Protein AF-A0A926WEM5-F1 (afdb_monomer_lite)

Foldseek 3Di:
DDQDDFQEWDWDDDQPDTFTKTFHACQPVHHNDTWIWGFLVRLCVQQVCHSCNQVVQWDDDPPWIWRAAPVRDTFTWDFTQHPVRDTTTTTTPVVLVVRLVRCVVVVPPPDPSNSVSSVSRVVRVVQVVVVQVVCCVVVVGDDPVNSVVSSLQVNLVVLLVVLVVLLLVLCVVQPPVSPPQVLQQLLCCLQAVGGPVVVVVCQVCVPPDDPVSVLADQHPSNVSNLSSQLSNQLSVDPDRNVVSNNVSSVVSCVVCVVNHPDDD

Structure (mmCIF, N/CA/C/O backbone):
data_AF-A0A926WEM5-F1
#
_entry.id   AF-A0A926WEM5-F1
#
loop_
_atom_site.group_PDB
_atom_site.id
_atom_site.type_symbol
_atom_site.label_atom_id
_atom_site.label_alt_id
_atom_site.label_comp_id
_atom_site.label_asym_id
_atom_site.label_entity_id
_atom_site.label_seq_id
_atom_site.pdbx_PDB_ins_code
_atom_site.Cartn_x
_atom_site.Cartn_y
_atom_site.Cartn_z
_atom_site.occupancy
_atom_site.B_iso_or_equiv
_atom_site.auth_seq_id
_atom_site.auth_comp_id
_atom_site.auth_asym_id
_atom_site.auth_atom_id
_atom_site.pdbx_PDB_model_num
ATOM 1 N N . MET A 1 1 ? -22.024 -21.249 6.433 1.00 53.78 1 MET A N 1
ATOM 2 C CA . MET A 1 1 ? -21.698 -19.806 6.421 1.00 53.78 1 MET A CA 1
ATOM 3 C C . MET A 1 1 ? -20.431 -19.615 7.236 1.00 53.78 1 MET A C 1
ATOM 5 O O . MET A 1 1 ? -20.269 -20.339 8.210 1.00 53.78 1 MET A O 1
ATOM 9 N N . ALA A 1 2 ? -19.507 -18.751 6.808 1.00 63.78 2 ALA A N 1
ATOM 10 C CA . ALA A 1 2 ? -18.299 -18.481 7.588 1.00 63.78 2 ALA A CA 1
ATOM 11 C C . ALA A 1 2 ? -18.698 -17.750 8.877 1.00 63.78 2 ALA A C 1
ATOM 13 O O . ALA A 1 2 ? -19.383 -16.736 8.807 1.00 63.78 2 ALA A O 1
ATOM 14 N N . GLN A 1 3 ? -18.324 -18.291 10.035 1.00 83.62 3 GLN A N 1
ATOM 15 C CA . GLN A 1 3 ? -18.621 -17.683 11.328 1.00 83.62 3 GLN A CA 1
ATOM 16 C C . GLN A 1 3 ? -17.444 -16.790 11.727 1.00 83.62 3 GLN A C 1
ATOM 18 O O . GLN A 1 3 ? -16.330 -17.285 11.891 1.00 83.62 3 GLN A O 1
ATOM 23 N N . PHE A 1 4 ? -17.685 -15.485 11.854 1.00 91.44 4 PHE A N 1
ATOM 24 C CA . PHE A 1 4 ? -16.677 -14.528 12.309 1.00 91.44 4 PHE A CA 1
ATOM 25 C C . PHE A 1 4 ? -16.631 -14.488 13.837 1.00 91.44 4 PHE A C 1
ATOM 27 O O . PHE A 1 4 ? -17.669 -14.577 14.495 1.00 91.44 4 PHE A O 1
ATOM 34 N N . ARG A 1 5 ? -15.433 -14.347 14.410 1.00 93.50 5 ARG A N 1
ATOM 35 C CA . ARG A 1 5 ? -15.233 -14.281 15.867 1.00 93.50 5 ARG A CA 1
ATOM 36 C C . ARG A 1 5 ? -14.416 -13.057 16.241 1.00 93.50 5 ARG A C 1
ATOM 38 O O . ARG A 1 5 ? -13.475 -12.716 15.532 1.00 93.50 5 ARG A O 1
ATOM 45 N N . VAL A 1 6 ? -14.748 -12.424 17.366 1.00 95.56 6 VAL A N 1
ATOM 46 C CA . VAL A 1 6 ? -13.889 -11.394 17.973 1.00 95.56 6 VAL A CA 1
ATOM 47 C C . VAL A 1 6 ? -12.491 -11.983 18.168 1.00 95.56 6 VAL A C 1
ATOM 49 O O . VAL A 1 6 ? -12.364 -13.127 18.601 1.00 95.56 6 VAL A O 1
ATOM 52 N N . GLY A 1 7 ? -11.451 -11.230 17.814 1.00 95.06 7 GLY A N 1
ATOM 53 C CA . GLY A 1 7 ? -10.066 -11.693 17.937 1.00 95.06 7 GLY A CA 1
ATOM 54 C C . GLY A 1 7 ? -9.554 -12.537 16.767 1.00 95.06 7 GLY A C 1
ATOM 55 O O . GLY A 1 7 ? -8.356 -12.825 16.698 1.00 95.06 7 GLY A O 1
ATOM 56 N N . GLN A 1 8 ? -10.418 -12.889 15.809 1.00 96.31 8 GLN A N 1
ATOM 57 C CA . GLN A 1 8 ? -10.003 -13.568 14.586 1.00 96.31 8 GLN A CA 1
ATOM 58 C C . GLN A 1 8 ? -9.045 -12.686 13.782 1.00 96.31 8 GLN A C 1
ATOM 60 O O . GLN A 1 8 ? -9.337 -11.520 13.502 1.00 96.31 8 GLN A O 1
ATOM 65 N N . LEU A 1 9 ? -7.912 -13.264 13.379 1.00 95.06 9 LEU A N 1
ATOM 66 C CA . LEU A 1 9 ? -6.898 -12.575 12.588 1.00 95.06 9 LEU A CA 1
ATOM 67 C C . LEU A 1 9 ? -7.161 -12.768 11.094 1.00 95.06 9 LEU A C 1
ATOM 69 O O . LEU A 1 9 ? -7.280 -13.890 10.602 1.00 95.06 9 LEU A O 1
ATOM 73 N N . ILE A 1 10 ? -7.208 -11.660 10.362 1.00 93.88 10 ILE A N 1
ATOM 74 C CA . ILE A 1 10 ? -7.408 -11.632 8.917 1.00 93.88 10 ILE A CA 1
ATOM 75 C C . ILE A 1 10 ? -6.078 -11.239 8.266 1.00 93.88 10 ILE A C 1
ATOM 77 O O . ILE A 1 10 ? -5.595 -10.123 8.496 1.00 93.88 10 ILE A O 1
ATOM 81 N N . PRO A 1 11 ? -5.462 -12.126 7.463 1.00 91.62 11 PRO A N 1
ATOM 82 C CA . PRO A 1 11 ? -4.249 -11.789 6.742 1.00 91.62 11 PRO A CA 1
ATOM 83 C C . PRO A 1 11 ? -4.579 -10.810 5.613 1.00 91.62 11 PRO A C 1
ATOM 85 O O . PRO A 1 11 ? -5.354 -11.107 4.705 1.00 91.62 11 PRO A O 1
ATOM 88 N N . LEU A 1 12 ? -3.954 -9.642 5.667 1.00 90.44 12 LEU A N 1
ATOM 89 C CA . LEU A 1 12 ? -3.958 -8.623 4.628 1.00 90.44 12 LEU A CA 1
ATOM 90 C C . LEU A 1 12 ? -2.547 -8.497 4.049 1.00 90.44 12 LEU A C 1
ATOM 92 O O . LEU A 1 12 ? -1.557 -8.867 4.684 1.00 90.44 12 LEU A O 1
ATOM 96 N N . LYS A 1 13 ? -2.434 -7.954 2.839 1.00 87.12 13 LYS A N 1
ATOM 97 C CA . LYS A 1 13 ? -1.137 -7.660 2.227 1.00 87.12 13 LYS A CA 1
ATOM 98 C C . LYS A 1 13 ? -0.980 -6.160 2.066 1.00 87.12 13 LYS A C 1
ATOM 100 O O . LYS A 1 13 ? -1.883 -5.489 1.587 1.00 87.12 13 LYS A O 1
ATOM 105 N N . PHE A 1 14 ? 0.184 -5.658 2.451 1.00 85.31 14 PHE A N 1
ATOM 106 C CA . PHE A 1 14 ? 0.613 -4.297 2.170 1.00 85.31 14 PHE A CA 1
ATOM 107 C C . PHE A 1 14 ? 1.991 -4.358 1.521 1.00 85.31 14 PHE A C 1
ATOM 109 O O . PHE A 1 14 ? 2.964 -4.808 2.139 1.00 85.31 14 PHE A O 1
ATOM 116 N N . LYS A 1 15 ? 2.080 -3.915 0.264 1.00 83.25 15 LYS A N 1
ATOM 117 C CA . LYS A 1 15 ? 3.265 -4.125 -0.575 1.00 83.25 15 LYS A CA 1
ATOM 118 C C . LYS A 1 15 ? 3.659 -5.620 -0.570 1.00 83.25 15 LYS A C 1
ATOM 120 O O . LYS A 1 15 ? 2.818 -6.492 -0.776 1.00 83.25 15 LYS A O 1
ATOM 125 N N . ASN A 1 16 ? 4.925 -5.936 -0.295 1.00 78.88 16 ASN A N 1
ATOM 126 C CA . ASN A 1 16 ? 5.442 -7.304 -0.184 1.00 78.88 16 ASN A CA 1
ATOM 127 C C . ASN A 1 16 ? 5.396 -7.878 1.246 1.00 78.88 16 ASN A C 1
ATOM 129 O O . ASN A 1 16 ? 6.096 -8.849 1.529 1.00 78.88 16 ASN A O 1
ATOM 133 N N . ARG A 1 17 ? 4.632 -7.269 2.160 1.00 82.94 17 ARG A N 1
ATOM 134 C CA . ARG A 1 17 ? 4.571 -7.668 3.571 1.00 82.94 17 ARG A CA 1
ATOM 135 C C . ARG A 1 17 ? 3.162 -8.101 3.954 1.00 82.94 17 ARG A C 1
ATOM 137 O O . ARG A 1 17 ? 2.175 -7.557 3.462 1.00 82.94 17 ARG A O 1
ATOM 144 N N . GLU A 1 18 ? 3.085 -9.051 4.876 1.00 86.25 18 GLU A N 1
ATOM 145 C CA . GLU A 1 18 ? 1.826 -9.420 5.518 1.00 86.25 18 GLU A CA 1
ATOM 146 C C . GLU A 1 18 ? 1.510 -8.460 6.663 1.00 86.25 18 GLU A C 1
ATOM 148 O O . GLU A 1 18 ? 2.373 -8.140 7.481 1.00 86.25 18 GLU A O 1
ATOM 153 N N . LEU A 1 19 ? 0.253 -8.035 6.708 1.00 89.56 19 LEU A N 1
ATOM 154 C CA . LEU A 1 19 ? -0.375 -7.265 7.769 1.00 89.56 19 LEU A CA 1
ATOM 155 C C . LEU A 1 19 ? -1.499 -8.124 8.355 1.00 89.56 19 LEU A C 1
ATOM 157 O O . LEU A 1 19 ? -2.148 -8.876 7.634 1.00 89.56 19 LEU A O 1
ATOM 161 N N . ARG A 1 20 ? -1.765 -8.009 9.655 1.00 91.81 20 ARG A N 1
ATOM 162 C CA . ARG A 1 20 ? -2.907 -8.684 10.284 1.00 91.81 20 ARG A CA 1
ATOM 163 C C . ARG A 1 20 ? -3.925 -7.652 10.739 1.00 91.81 20 ARG A C 1
ATOM 165 O O . ARG A 1 20 ? -3.598 -6.798 11.563 1.00 91.81 20 ARG A O 1
ATOM 172 N N . ALA A 1 21 ? -5.138 -7.751 10.209 1.00 94.81 21 ALA A N 1
ATOM 173 C CA . ALA A 1 21 ? -6.303 -7.133 10.824 1.00 94.81 21 ALA A CA 1
ATOM 174 C C . ALA A 1 21 ? -6.901 -8.085 11.860 1.00 94.81 21 ALA A C 1
ATOM 176 O O . ALA A 1 21 ? -6.696 -9.296 11.786 1.00 94.81 21 ALA A O 1
ATOM 177 N N . ILE A 1 22 ? -7.626 -7.535 12.824 1.00 96.50 22 ILE A N 1
ATOM 178 C CA . ILE A 1 22 ? -8.310 -8.292 13.871 1.00 96.50 22 ILE A CA 1
ATOM 179 C C . ILE A 1 22 ? -9.793 -7.942 13.850 1.00 96.50 22 ILE A C 1
ATOM 181 O O . ILE A 1 22 ? -10.145 -6.770 13.733 1.00 96.50 22 ILE A O 1
ATOM 185 N N . VAL A 1 23 ? -10.671 -8.939 13.929 1.00 97.31 23 VAL A N 1
ATOM 186 C CA . VAL A 1 23 ? -12.118 -8.703 14.042 1.00 97.31 23 VAL A CA 1
ATOM 187 C C . VAL A 1 23 ? -12.413 -8.076 15.406 1.00 97.31 23 VAL A C 1
ATOM 189 O O . VAL A 1 23 ? -12.103 -8.672 16.440 1.00 97.31 23 VAL A O 1
ATOM 192 N N . ILE A 1 24 ? -13.005 -6.878 15.391 1.00 96.19 24 ILE A N 1
ATOM 193 C CA . ILE A 1 24 ? -13.442 -6.151 16.592 1.00 96.19 24 ILE A CA 1
ATOM 194 C C . ILE A 1 24 ? -14.842 -6.613 16.985 1.00 96.19 24 ILE A C 1
ATOM 196 O O . ILE A 1 24 ? -15.050 -7.065 18.106 1.00 96.19 24 ILE A O 1
ATOM 200 N N . ASP A 1 25 ? -15.784 -6.528 16.048 1.00 94.94 25 ASP A N 1
ATOM 201 C CA . ASP A 1 25 ? -17.169 -6.951 16.228 1.00 94.94 25 ASP A CA 1
ATOM 202 C C . ASP A 1 25 ? -17.608 -7.736 14.981 1.00 94.94 25 ASP A C 1
ATOM 204 O O . ASP A 1 25 ? -17.665 -7.144 13.903 1.00 94.94 25 ASP A O 1
ATOM 208 N N . PRO A 1 26 ? -17.936 -9.040 15.092 1.00 94.88 26 PRO A N 1
ATOM 209 C CA . PRO A 1 26 ? -18.452 -9.879 14.006 1.00 94.88 26 PRO A CA 1
ATOM 210 C C . PRO A 1 26 ? -19.660 -9.314 13.244 1.00 94.88 26 PRO A C 1
ATOM 212 O O . PRO A 1 26 ? -19.918 -9.725 12.108 1.00 94.88 26 PRO A O 1
ATOM 215 N N . HIS A 1 27 ? -20.411 -8.401 13.862 1.00 93.62 27 HIS A N 1
ATOM 216 C CA . HIS A 1 27 ? -21.655 -7.846 13.338 1.00 93.62 27 HIS A CA 1
ATOM 217 C C . HIS A 1 27 ? -21.703 -6.313 13.379 1.00 93.62 27 HIS A C 1
ATOM 219 O O . HIS A 1 27 ? -22.781 -5.731 13.243 1.00 93.62 27 HIS A O 1
ATOM 225 N N . GLY A 1 28 ? -20.555 -5.645 13.531 1.00 91.69 28 GLY A N 1
ATOM 226 C CA . GLY A 1 28 ? -20.512 -4.195 13.739 1.00 91.69 28 GLY A CA 1
ATOM 227 C C . GLY A 1 28 ? -21.061 -3.360 12.570 1.00 91.69 28 GLY A C 1
ATOM 228 O O . GLY A 1 28 ? -21.483 -2.227 12.779 1.00 91.69 28 GLY A O 1
ATOM 229 N N . LEU A 1 29 ? -21.120 -3.915 11.351 1.00 91.62 29 LEU A N 1
ATOM 230 C CA . LEU A 1 29 ? -21.753 -3.289 10.176 1.00 91.62 29 LEU A CA 1
ATOM 231 C C . LEU A 1 29 ? -23.073 -3.981 9.772 1.00 91.62 29 LEU A C 1
ATOM 233 O O . LEU A 1 29 ? -23.554 -3.832 8.646 1.00 91.62 29 LEU A O 1
ATOM 237 N N . GLY A 1 30 ? -23.653 -4.772 10.676 1.00 91.06 30 GLY A N 1
ATOM 238 C CA . GLY A 1 30 ? -24.830 -5.613 10.462 1.00 91.06 30 GLY A CA 1
ATOM 239 C C . GLY A 1 30 ? -24.497 -7.108 10.439 1.00 91.06 30 GLY A C 1
ATOM 240 O O . GLY A 1 30 ? -23.343 -7.515 10.552 1.00 91.06 30 GLY A O 1
ATOM 241 N N . GLN A 1 31 ? -25.525 -7.946 10.269 1.00 92.12 31 GLN A N 1
ATOM 242 C CA . GLN A 1 31 ? -25.368 -9.404 10.321 1.00 92.12 31 GLN A CA 1
ATOM 243 C C . GLN A 1 31 ? -24.295 -9.897 9.336 1.00 92.12 31 GLN A C 1
ATOM 245 O O . GLN A 1 31 ? -24.338 -9.557 8.146 1.00 92.12 31 GLN A O 1
ATOM 250 N N . ASP A 1 32 ? -23.350 -10.674 9.874 1.00 88.44 32 ASP A N 1
ATOM 251 C CA . ASP A 1 32 ? -22.170 -11.233 9.199 1.00 88.44 32 ASP A CA 1
ATOM 252 C C . ASP A 1 32 ? -21.295 -10.200 8.464 1.00 88.44 32 ASP A C 1
ATOM 254 O O . ASP A 1 32 ? -20.681 -10.503 7.440 1.00 88.44 32 ASP A O 1
ATOM 258 N N . LYS A 1 33 ? -21.247 -8.961 8.969 1.00 92.50 33 LYS A N 1
ATOM 259 C CA . LYS A 1 33 ? -20.414 -7.875 8.436 1.00 92.50 33 LYS A CA 1
ATOM 260 C C . LYS A 1 33 ? -19.515 -7.343 9.553 1.00 92.50 33 LYS A C 1
ATOM 262 O O . LYS A 1 33 ? -19.919 -6.424 10.273 1.00 92.50 33 LYS A O 1
ATOM 267 N N . PRO A 1 34 ? -18.323 -7.938 9.728 1.00 95.06 34 PRO A N 1
ATOM 268 C CA . PRO A 1 34 ? -17.463 -7.589 10.839 1.00 95.06 34 PRO A CA 1
ATOM 269 C C . PRO A 1 34 ? -16.874 -6.187 10.684 1.00 95.06 34 PRO A C 1
ATOM 271 O O . PRO A 1 34 ? -16.453 -5.804 9.591 1.00 95.06 34 PRO A O 1
ATOM 274 N N . THR A 1 35 ? -16.759 -5.453 11.789 1.00 96.25 35 THR A N 1
ATOM 275 C CA . THR A 1 35 ? -15.778 -4.367 11.885 1.00 96.25 35 THR A CA 1
ATOM 276 C C . THR A 1 35 ? -14.418 -4.959 12.220 1.00 96.25 35 THR A C 1
ATOM 278 O O . THR A 1 35 ? -14.291 -5.958 12.939 1.00 96.25 35 THR A O 1
ATOM 281 N N . ILE A 1 36 ? -13.377 -4.345 11.673 1.00 96.62 36 ILE A N 1
ATOM 282 C CA . ILE A 1 36 ? -12.003 -4.805 11.833 1.00 96.62 36 ILE A CA 1
ATOM 283 C C . ILE A 1 36 ? -11.130 -3.667 12.340 1.00 96.62 36 ILE A C 1
ATOM 285 O O . ILE A 1 36 ? -11.359 -2.499 12.032 1.00 96.62 36 ILE A O 1
ATOM 289 N N . GLY A 1 37 ? -10.112 -4.025 13.107 1.00 95.69 37 GLY A N 1
ATOM 290 C CA . GLY A 1 37 ? -9.096 -3.115 13.600 1.00 95.69 37 GLY A CA 1
ATOM 291 C C . GLY A 1 37 ? -7.720 -3.476 13.081 1.00 95.69 37 GLY A C 1
ATOM 292 O O . GLY A 1 37 ? -7.454 -4.617 12.691 1.00 95.69 37 GLY A O 1
ATOM 293 N N . LEU A 1 38 ? -6.820 -2.501 13.129 1.00 94.88 38 LEU A N 1
ATOM 294 C CA . LEU A 1 38 ? -5.394 -2.732 12.922 1.00 94.88 38 LEU A CA 1
ATOM 295 C C . LEU A 1 38 ? -4.657 -2.434 14.224 1.00 94.88 38 LEU A C 1
ATOM 297 O O . LEU A 1 38 ? -4.809 -1.364 14.821 1.00 94.88 38 LEU A O 1
ATOM 301 N N . GLY A 1 39 ? -3.868 -3.409 14.673 1.00 93.62 39 GLY A N 1
ATOM 302 C CA . GLY A 1 39 ? -3.134 -3.313 15.927 1.00 93.62 39 GLY A CA 1
ATOM 303 C C . GLY A 1 39 ? -1.913 -2.398 15.823 1.00 93.62 39 GLY A C 1
ATOM 304 O O . GLY A 1 39 ? -1.212 -2.403 14.807 1.00 93.62 39 GLY A O 1
ATOM 305 N N . PHE A 1 40 ? -1.589 -1.682 16.903 1.00 93.94 40 PHE A N 1
ATOM 306 C CA . PHE A 1 40 ? -0.446 -0.756 16.946 1.00 93.94 40 PHE A CA 1
ATOM 307 C C . PHE A 1 40 ? 0.875 -1.425 16.537 1.00 93.94 40 PHE A C 1
ATOM 309 O O . PHE A 1 40 ? 1.629 -0.869 15.742 1.00 93.94 40 PHE A O 1
ATOM 316 N N . ARG A 1 41 ? 1.134 -2.652 17.018 1.00 88.81 41 ARG A N 1
ATOM 317 C CA . ARG A 1 41 ? 2.358 -3.412 16.685 1.00 88.81 41 ARG A CA 1
ATOM 318 C C . ARG A 1 41 ? 2.453 -3.796 15.215 1.00 88.81 41 ARG A C 1
ATOM 320 O O . ARG A 1 41 ? 3.552 -3.818 14.669 1.00 88.81 41 ARG A O 1
ATOM 327 N N . GLY A 1 42 ? 1.322 -4.136 14.597 1.00 86.62 42 GLY A N 1
ATOM 328 C CA . GLY A 1 42 ? 1.284 -4.414 13.166 1.00 86.62 42 GLY A CA 1
ATOM 329 C C . GLY A 1 42 ? 1.665 -3.153 12.406 1.00 86.62 42 GLY A C 1
ATOM 330 O O . GLY A 1 42 ? 2.600 -3.161 11.612 1.00 86.62 42 GLY A O 1
ATOM 331 N N . MET A 1 43 ? 1.009 -2.047 12.743 1.00 89.62 43 MET A N 1
ATOM 332 C CA . MET A 1 43 ? 1.152 -0.788 12.026 1.00 89.62 43 MET A CA 1
ATOM 333 C C . MET A 1 43 ? 2.539 -0.161 12.128 1.00 89.62 43 MET A C 1
ATOM 335 O O . MET A 1 43 ? 3.018 0.340 11.115 1.00 89.62 43 MET A O 1
ATOM 339 N N . ASP A 1 44 ? 3.231 -0.276 13.262 1.00 88.62 44 ASP A N 1
ATOM 340 C CA . ASP A 1 44 ? 4.616 0.203 13.408 1.00 88.62 44 ASP A CA 1
ATOM 341 C C . ASP A 1 44 ? 5.528 -0.289 12.269 1.00 88.62 44 ASP A C 1
ATOM 343 O O . ASP A 1 44 ? 6.185 0.495 11.581 1.00 88.62 44 ASP A O 1
ATOM 347 N N . ARG A 1 45 ? 5.445 -1.587 11.944 1.00 84.56 45 ARG A N 1
ATOM 348 C CA . ARG A 1 45 ? 6.255 -2.218 10.887 1.00 84.56 45 ARG A CA 1
ATOM 349 C C . ARG A 1 45 ? 5.927 -1.745 9.468 1.00 84.56 45 ARG A C 1
ATOM 351 O O . ARG A 1 45 ? 6.724 -1.989 8.555 1.00 84.56 45 ARG A O 1
ATOM 358 N N . HIS A 1 46 ? 4.759 -1.144 9.251 1.00 87.69 46 HIS A N 1
ATOM 359 C CA . HIS A 1 46 ? 4.267 -0.775 7.919 1.00 87.69 46 HIS A CA 1
ATOM 360 C C . HIS A 1 46 ? 4.206 0.735 7.690 1.00 87.69 46 HIS A C 1
ATOM 362 O O . HIS A 1 46 ? 4.310 1.161 6.543 1.00 87.69 46 HIS A O 1
ATOM 368 N N . THR A 1 47 ? 4.085 1.532 8.751 1.00 88.75 47 THR A N 1
ATOM 369 C CA . THR A 1 47 ? 3.910 2.989 8.670 1.00 88.75 47 THR A CA 1
ATOM 370 C C . THR A 1 47 ? 5.077 3.774 9.261 1.00 88.75 47 THR A C 1
ATOM 372 O O . THR A 1 47 ? 5.126 4.992 9.116 1.00 88.75 47 THR A O 1
ATOM 375 N N . ASN A 1 48 ? 6.034 3.100 9.911 1.00 88.56 48 ASN A N 1
ATOM 376 C CA . ASN A 1 48 ? 7.130 3.709 10.674 1.00 88.56 48 ASN A CA 1
ATOM 377 C C . ASN A 1 48 ? 6.661 4.579 11.853 1.00 88.56 48 ASN A C 1
ATOM 379 O O . ASN A 1 48 ? 7.425 5.424 12.326 1.00 88.56 48 ASN A O 1
ATOM 383 N N . VAL A 1 49 ? 5.417 4.418 12.314 1.00 90.81 49 VAL A N 1
ATOM 384 C CA . VAL A 1 49 ? 4.926 5.042 13.547 1.00 90.81 49 VAL A CA 1
ATOM 385 C C . VAL A 1 49 ? 5.255 4.112 14.713 1.00 90.81 49 VAL A C 1
ATOM 387 O O . VAL A 1 49 ? 4.592 3.084 14.847 1.00 90.81 49 VAL A O 1
ATOM 390 N N . PRO A 1 50 ? 6.207 4.463 15.597 1.00 91.50 50 PRO A N 1
ATOM 391 C CA . PRO A 1 50 ? 6.584 3.579 16.692 1.00 91.50 50 PRO A CA 1
ATOM 392 C C . PRO A 1 50 ? 5.382 3.244 17.573 1.00 91.50 50 PRO A C 1
ATOM 394 O O . PRO A 1 50 ? 4.631 4.152 17.943 1.00 91.50 50 PRO A O 1
ATOM 397 N N . VAL A 1 51 ? 5.245 1.983 18.001 1.00 92.94 51 VAL A N 1
ATOM 398 C CA . VAL A 1 51 ? 4.169 1.578 18.935 1.00 92.94 51 VAL A CA 1
ATOM 399 C C . VAL A 1 51 ? 4.117 2.502 20.148 1.00 92.94 51 VAL A C 1
ATOM 401 O O . VAL A 1 51 ? 3.046 2.960 20.532 1.00 92.94 51 VAL A O 1
ATOM 404 N N . ASN A 1 52 ? 5.279 2.857 20.700 1.00 92.38 52 ASN A N 1
ATOM 405 C CA . ASN A 1 52 ? 5.371 3.748 21.855 1.00 92.38 52 ASN A CA 1
ATOM 406 C C . ASN A 1 52 ? 4.750 5.127 21.591 1.00 92.38 52 ASN A C 1
ATOM 408 O O . ASN A 1 52 ? 4.181 5.711 22.505 1.00 92.38 52 ASN A O 1
ATOM 412 N N . THR A 1 53 ? 4.817 5.647 20.361 1.00 91.50 53 THR A N 1
ATOM 413 C CA . THR A 1 53 ? 4.177 6.921 20.000 1.00 91.50 53 THR A CA 1
ATOM 414 C C . THR A 1 53 ? 2.653 6.834 20.076 1.00 91.50 53 THR A C 1
ATOM 416 O O . THR A 1 53 ? 2.019 7.806 20.483 1.00 91.50 53 THR A O 1
ATOM 419 N N . LEU A 1 54 ? 2.069 5.687 19.719 1.00 92.75 54 LEU A N 1
ATOM 420 C CA . LEU A 1 54 ? 0.630 5.440 19.830 1.00 92.75 54 LEU A CA 1
ATOM 421 C C . LEU A 1 54 ? 0.240 5.167 21.284 1.00 92.75 54 LEU A C 1
ATOM 423 O O . LEU A 1 54 ? -0.620 5.854 21.825 1.00 92.75 54 LEU A O 1
ATOM 427 N N . SER A 1 55 ? 0.924 4.234 21.951 1.00 93.12 55 SER A N 1
ATOM 428 C CA . SER A 1 55 ? 0.626 3.841 23.332 1.00 93.12 55 SER A CA 1
ATOM 429 C C . SER A 1 55 ? 0.752 5.001 24.326 1.00 93.12 55 SER A C 1
ATOM 431 O O . SER A 1 55 ? -0.092 5.129 25.203 1.00 93.12 55 SER A O 1
ATOM 433 N N . GLN A 1 56 ? 1.733 5.900 24.170 1.00 94.00 56 GLN A N 1
ATOM 434 C CA . GLN A 1 56 ? 1.873 7.096 25.024 1.00 94.00 56 GLN A CA 1
ATOM 435 C C . GLN A 1 56 ? 0.731 8.109 24.867 1.00 94.00 56 GLN A C 1
ATOM 437 O O . GLN A 1 56 ? 0.571 8.994 25.704 1.00 94.00 56 GLN A O 1
ATOM 442 N N . ARG A 1 57 ? -0.032 8.018 23.776 1.00 92.94 57 ARG A N 1
ATOM 443 C CA . ARG A 1 57 ? -1.190 8.874 23.502 1.00 92.94 57 ARG A CA 1
ATOM 444 C C . ARG A 1 57 ? -2.506 8.224 23.907 1.00 92.94 57 ARG A C 1
ATOM 446 O O . ARG A 1 57 ? -3.550 8.857 23.755 1.00 92.94 57 ARG A O 1
ATOM 453 N N . VAL A 1 58 ? -2.467 6.986 24.400 1.00 96.38 58 VAL A N 1
ATOM 454 C CA . VAL A 1 58 ? -3.644 6.334 24.961 1.00 96.38 58 VAL A CA 1
ATOM 455 C C . VAL A 1 58 ? -3.934 6.940 26.326 1.00 96.38 58 VAL A C 1
ATOM 457 O O . VAL A 1 58 ? -3.075 6.981 27.204 1.00 96.38 58 VAL A O 1
ATOM 460 N N . ILE A 1 59 ? -5.156 7.422 26.484 1.00 96.38 59 ILE A N 1
ATOM 461 C CA . ILE A 1 59 ? -5.697 7.970 27.717 1.00 96.38 59 ILE A CA 1
ATOM 462 C C . ILE A 1 59 ? -6.909 7.150 28.136 1.00 96.38 59 ILE A C 1
ATOM 464 O O . ILE A 1 59 ? -7.620 6.599 27.296 1.00 96.38 59 ILE A O 1
ATOM 468 N N . GLN A 1 60 ? -7.163 7.089 29.436 1.00 96.38 60 GLN A N 1
ATOM 469 C CA . GLN A 1 60 ? -8.363 6.459 29.961 1.00 96.38 60 GLN A CA 1
ATOM 470 C C . GLN A 1 60 ? -9.470 7.506 30.097 1.00 96.38 60 GLN A C 1
ATOM 472 O O . GLN A 1 60 ? -9.257 8.566 30.687 1.00 96.38 60 GLN A O 1
ATOM 477 N N . ILE A 1 61 ? -10.650 7.211 29.553 1.00 93.00 61 ILE A N 1
ATOM 478 C CA . ILE A 1 61 ? -11.857 8.024 29.723 1.00 93.00 61 ILE A CA 1
ATOM 479 C C . ILE A 1 61 ? -12.955 7.088 30.230 1.00 93.00 61 ILE A C 1
ATOM 481 O O . ILE A 1 61 ? -13.464 6.242 29.496 1.00 93.00 61 ILE A O 1
ATOM 485 N N . GLY A 1 62 ? -13.300 7.213 31.513 1.00 92.38 62 GLY A N 1
ATOM 486 C CA . GLY A 1 62 ? -14.199 6.268 32.176 1.00 92.38 62 GLY A CA 1
ATOM 487 C C . GLY A 1 62 ? -13.584 4.866 32.261 1.00 92.38 62 GLY A C 1
ATOM 488 O O . GLY A 1 62 ? -12.488 4.693 32.794 1.00 92.38 62 GLY A O 1
ATOM 489 N N . GLN A 1 63 ? -14.299 3.862 31.749 1.00 91.81 63 GLN A N 1
ATOM 490 C CA . GLN A 1 63 ? -13.836 2.466 31.718 1.00 91.81 63 GLN A CA 1
ATOM 491 C C . GLN A 1 63 ? -13.098 2.095 30.424 1.00 91.81 63 GLN A C 1
ATOM 493 O O . GLN A 1 63 ? -12.523 1.014 30.340 1.00 91.81 63 GLN A O 1
ATOM 498 N N . ASP A 1 64 ? -13.090 2.987 29.435 1.00 94.56 64 ASP A N 1
ATOM 499 C CA . ASP A 1 64 ? -12.543 2.725 28.111 1.00 94.56 64 ASP A CA 1
ATOM 500 C C . ASP A 1 64 ? -11.216 3.459 27.885 1.00 94.56 64 ASP A C 1
ATOM 502 O O . ASP A 1 64 ? -10.932 4.516 28.459 1.00 94.56 64 ASP A O 1
ATOM 506 N N . ASN A 1 65 ? -10.405 2.894 26.994 1.00 96.31 65 ASN A N 1
ATOM 507 C CA . ASN A 1 65 ? -9.165 3.499 26.530 1.00 96.31 65 ASN A CA 1
ATOM 508 C C . ASN A 1 65 ? -9.401 4.232 25.211 1.00 96.31 65 ASN A C 1
ATOM 510 O O . ASN A 1 65 ? -10.097 3.727 24.331 1.00 96.31 65 ASN A O 1
ATOM 514 N N . TYR A 1 66 ? -8.770 5.391 25.052 1.00 97.44 66 TYR A N 1
ATOM 515 C CA . TYR A 1 66 ? -8.871 6.219 23.857 1.00 97.44 66 TYR A CA 1
ATOM 516 C C . TYR A 1 66 ? -7.504 6.698 23.390 1.00 97.44 66 TYR A C 1
ATOM 518 O O . TYR A 1 66 ? -6.703 7.179 24.182 1.00 97.44 66 TYR A O 1
ATOM 526 N N . LEU A 1 67 ? -7.243 6.632 22.090 1.00 96.44 67 LEU A N 1
ATOM 527 C CA . LEU A 1 67 ? -6.077 7.233 21.460 1.00 96.44 67 LEU A CA 1
ATOM 528 C C . LEU A 1 67 ? -6.357 8.716 21.209 1.00 96.44 67 LEU A C 1
ATOM 530 O O . LEU A 1 67 ? -7.234 9.040 20.413 1.00 96.44 67 LEU A O 1
ATOM 534 N N . LYS A 1 68 ? -5.604 9.612 21.855 1.00 95.19 68 LYS A N 1
ATOM 535 C CA . LYS A 1 68 ? -5.740 11.063 21.677 1.00 95.19 68 LYS A CA 1
ATOM 536 C C . LYS A 1 68 ? -4.779 11.613 20.623 1.00 95.19 68 LYS A C 1
ATOM 538 O O . LYS A 1 68 ? -3.549 11.555 20.762 1.00 95.19 68 LYS A O 1
ATOM 543 N N . LEU A 1 69 ? -5.345 12.219 19.589 1.00 91.50 69 LEU A N 1
ATOM 544 C CA . LEU A 1 69 ? -4.606 12.853 18.505 1.00 91.50 69 LEU A CA 1
ATOM 545 C C . LEU A 1 69 ? -4.171 14.294 18.839 1.00 91.50 69 LEU A C 1
ATOM 547 O O . LEU A 1 69 ? -4.719 14.904 19.761 1.00 91.50 69 LEU A O 1
ATOM 551 N N . PRO A 1 70 ? -3.182 14.859 18.114 1.00 87.19 70 PRO A N 1
ATOM 552 C CA . PRO A 1 70 ? -2.781 16.262 18.222 1.00 87.19 70 PRO A CA 1
ATOM 553 C C . PRO A 1 70 ? -3.922 17.268 18.086 1.00 87.19 70 PRO A C 1
ATOM 555 O O . PRO A 1 70 ? -3.965 18.184 18.904 1.00 87.19 70 PRO A O 1
ATOM 558 N N . SER A 1 71 ? -4.870 17.053 17.169 1.00 89.00 71 SER A N 1
ATOM 559 C CA . SER A 1 71 ? -6.049 17.929 17.036 1.00 89.00 71 SER A CA 1
ATOM 560 C C . SER A 1 71 ? -6.996 17.900 18.239 1.00 89.00 71 SER A C 1
ATOM 562 O O . SER A 1 71 ? -7.919 18.705 18.333 1.00 89.00 71 SER A O 1
ATOM 564 N N . GLY A 1 72 ? -6.804 16.950 19.160 1.00 89.06 72 GLY A N 1
ATOM 565 C CA . GLY A 1 72 ? -7.696 16.685 20.284 1.00 89.06 72 GLY A CA 1
ATOM 566 C C . GLY A 1 72 ? -8.751 15.614 20.008 1.00 89.06 72 GLY A C 1
ATOM 567 O O . GLY A 1 72 ? -9.388 15.168 20.961 1.00 89.06 72 GLY A O 1
ATOM 568 N N . SER A 1 73 ? -8.890 15.153 18.759 1.00 90.50 73 SER A N 1
ATOM 569 C CA . SER A 1 73 ? -9.743 14.008 18.409 1.00 90.50 73 SER A CA 1
ATOM 570 C C . SER A 1 73 ? -9.350 12.757 19.203 1.00 90.50 73 SER A C 1
ATOM 572 O O . SER A 1 73 ? -8.177 12.561 19.538 1.00 90.50 73 SER A O 1
ATOM 574 N N . THR A 1 74 ? -10.327 11.901 19.502 1.00 95.12 74 THR A N 1
ATOM 575 C CA . THR A 1 74 ? -10.105 10.659 20.253 1.00 95.12 74 THR A CA 1
ATOM 576 C C . THR A 1 74 ? -10.756 9.472 19.558 1.00 95.12 74 THR A C 1
ATOM 578 O O . THR A 1 74 ? -11.887 9.586 19.098 1.00 95.12 74 THR A O 1
ATOM 581 N N . PHE A 1 75 ? -10.050 8.341 19.511 1.00 95.75 75 PHE A N 1
ATOM 582 C CA . PHE A 1 75 ? -10.561 7.075 18.972 1.00 95.75 75 PHE A CA 1
ATOM 583 C C . PHE A 1 75 ? -10.549 6.000 20.037 1.00 95.75 75 PHE A C 1
ATOM 585 O O . PHE A 1 75 ? -9.595 5.922 20.810 1.00 95.75 75 PHE A O 1
ATOM 592 N N . ARG A 1 76 ? -11.578 5.155 20.075 1.00 96.12 76 ARG A N 1
ATOM 593 C CA . ARG A 1 76 ? -11.637 4.060 21.042 1.00 96.12 76 ARG A CA 1
ATOM 594 C C . ARG A 1 76 ? -10.547 3.036 20.734 1.00 96.12 76 ARG A C 1
ATOM 596 O O . ARG A 1 76 ? -10.404 2.586 19.603 1.00 96.12 76 ARG A O 1
ATOM 603 N N . VAL A 1 77 ? -9.796 2.652 21.760 1.00 97.00 77 VAL A N 1
ATOM 604 C CA . VAL A 1 77 ? -8.788 1.594 21.686 1.00 97.00 77 VAL A CA 1
ATOM 605 C C . VAL A 1 77 ? -9.389 0.321 22.253 1.00 97.00 77 VAL A C 1
ATOM 607 O O . VAL A 1 77 ? -9.698 0.233 23.441 1.00 97.00 77 VAL A O 1
ATOM 610 N N . PHE A 1 78 ? -9.510 -0.679 21.396 1.00 95.88 78 PHE A N 1
ATOM 611 C CA . PHE A 1 78 ? -9.938 -2.016 21.756 1.00 95.88 78 PHE A CA 1
ATOM 612 C C . PHE A 1 78 ? -8.736 -2.818 22.249 1.00 95.88 78 PHE A C 1
ATOM 614 O O . PHE A 1 78 ? -7.692 -2.854 21.591 1.00 95.88 78 PHE A O 1
ATOM 621 N N . GLN A 1 79 ? -8.890 -3.454 23.408 1.00 94.62 79 GLN A N 1
ATOM 622 C CA . GLN A 1 79 ? -7.996 -4.511 23.870 1.00 94.62 79 GLN A CA 1
ATOM 623 C C . GLN A 1 79 ? -8.655 -5.843 23.536 1.00 94.62 79 GLN A C 1
ATOM 625 O O . GLN A 1 79 ? -9.740 -6.130 24.040 1.00 94.62 79 GLN A O 1
ATOM 630 N N . ILE A 1 80 ? -8.056 -6.588 22.609 1.00 94.31 80 ILE A N 1
ATOM 631 C CA . ILE A 1 80 ? -8.649 -7.805 22.059 1.00 94.31 80 ILE A CA 1
ATOM 632 C C . ILE A 1 80 ? -7.642 -8.955 22.176 1.00 94.31 80 ILE A C 1
ATOM 634 O O . ILE A 1 80 ? -6.557 -8.852 21.585 1.00 94.31 80 ILE A O 1
ATOM 638 N N . PRO A 1 81 ? -8.006 -10.068 22.839 1.00 94.81 81 PRO A N 1
ATOM 639 C CA . PRO A 1 81 ? -7.232 -11.297 22.771 1.00 94.81 81 PRO A CA 1
ATOM 640 C C . PRO A 1 81 ? -7.363 -11.887 21.366 1.00 94.81 81 PRO A C 1
ATOM 642 O O . PRO A 1 81 ? -8.460 -12.204 20.902 1.00 94.81 81 PRO A O 1
ATOM 645 N N . GLY A 1 82 ? -6.244 -12.013 20.662 1.00 93.19 82 GLY A N 1
ATOM 646 C CA . GLY A 1 82 ? -6.202 -12.652 19.355 1.00 93.19 82 GLY A CA 1
ATOM 647 C C . GLY A 1 82 ? -6.226 -14.175 19.455 1.00 93.19 82 GLY A C 1
ATOM 648 O O . GLY A 1 82 ? -5.777 -14.764 20.438 1.00 93.19 82 GLY A O 1
ATOM 649 N N . GLU A 1 83 ? -6.679 -14.832 18.386 1.00 93.25 83 GLU A N 1
ATOM 650 C CA . GLU A 1 83 ? -6.681 -16.303 18.282 1.00 93.25 83 GLU A CA 1
ATOM 651 C C . GLU A 1 83 ? -5.272 -16.928 18.326 1.00 93.25 83 GLU A C 1
ATOM 653 O O . GLU A 1 83 ? -5.130 -18.130 18.537 1.00 93.25 83 GLU A O 1
ATOM 658 N N . ASP A 1 84 ? -4.222 -16.123 18.151 1.00 92.06 84 ASP A N 1
ATOM 659 C CA . ASP A 1 84 ? -2.826 -16.542 18.284 1.00 92.06 84 ASP A CA 1
ATOM 660 C C . ASP A 1 84 ? -2.280 -16.431 19.720 1.00 92.06 84 ASP A C 1
ATOM 662 O O . ASP A 1 84 ? -1.081 -16.610 19.935 1.00 92.06 84 ASP A O 1
ATOM 666 N N . GLY A 1 85 ? -3.141 -16.125 20.695 1.00 91.50 85 GLY A N 1
ATOM 667 C CA . GLY A 1 85 ? -2.790 -16.006 22.110 1.00 91.50 85 GLY A CA 1
ATOM 668 C C . GLY A 1 85 ? -2.134 -14.678 22.496 1.00 91.50 85 GLY A C 1
ATOM 669 O O . GLY A 1 85 ? -1.727 -14.521 23.647 1.00 91.50 85 GLY A O 1
ATOM 670 N N . ASN A 1 86 ? -2.017 -13.718 21.571 1.00 93.06 86 ASN A N 1
ATOM 671 C CA . ASN A 1 86 ? -1.491 -12.385 21.864 1.00 93.06 86 ASN A CA 1
ATOM 672 C C . ASN A 1 86 ? -2.610 -11.389 22.195 1.00 93.06 86 ASN A C 1
ATOM 674 O O . ASN A 1 86 ? -3.677 -11.417 21.594 1.00 93.06 86 ASN A O 1
ATOM 678 N N . GLU A 1 87 ? -2.325 -10.434 23.080 1.00 93.94 87 GLU A N 1
ATOM 679 C CA . GLU A 1 87 ? -3.184 -9.267 23.319 1.00 93.94 87 GLU A CA 1
ATOM 680 C C . GLU A 1 87 ? -2.878 -8.137 22.329 1.00 93.94 87 GLU A C 1
ATOM 682 O O . GLU A 1 87 ? -1.716 -7.741 22.145 1.00 93.94 87 GLU A O 1
ATOM 687 N N . TYR A 1 88 ? -3.928 -7.585 21.720 1.00 93.31 88 TYR A N 1
ATOM 688 C CA . TYR A 1 88 ? -3.840 -6.524 20.722 1.00 93.31 88 TYR A CA 1
ATOM 689 C C . TYR A 1 88 ? -4.482 -5.232 21.219 1.00 93.31 88 TYR A C 1
ATOM 691 O O . TYR A 1 88 ? -5.649 -5.214 21.590 1.00 93.31 88 TYR A O 1
ATOM 699 N N . GLN A 1 89 ? -3.736 -4.128 21.130 1.00 95.31 89 GLN A N 1
ATOM 700 C CA . GLN A 1 89 ? -4.301 -2.777 21.150 1.00 95.31 89 GLN A CA 1
ATOM 701 C C . GLN A 1 89 ? -4.593 -2.354 19.712 1.00 95.31 89 GLN A C 1
ATOM 703 O O . GLN A 1 89 ? -3.654 -2.174 18.926 1.00 95.31 89 GLN A O 1
ATOM 708 N N . ALA A 1 90 ? -5.871 -2.228 19.368 1.00 95.56 90 ALA A N 1
ATOM 709 C CA . ALA A 1 90 ? -6.329 -1.871 18.033 1.00 95.56 90 ALA A CA 1
ATOM 710 C C . ALA A 1 90 ? -7.299 -0.688 18.082 1.00 95.56 90 ALA A C 1
ATOM 712 O O . ALA A 1 90 ? -8.079 -0.551 19.018 1.00 95.56 90 ALA A O 1
ATOM 713 N N . ILE A 1 91 ? -7.256 0.146 17.051 1.00 96.31 91 ILE A N 1
ATOM 714 C CA . ILE A 1 91 ? -8.347 1.066 16.708 1.00 96.31 91 ILE A CA 1
ATOM 715 C C . ILE A 1 91 ? -9.016 0.542 15.438 1.00 96.31 91 ILE A C 1
ATOM 717 O O . ILE A 1 91 ? -8.426 -0.291 14.730 1.00 96.31 91 ILE A O 1
ATOM 721 N N . GLU A 1 92 ? -10.237 0.993 15.164 1.00 96.19 92 GLU A N 1
ATOM 722 C CA . GLU A 1 92 ? -10.970 0.575 13.973 1.00 96.19 92 GLU A CA 1
ATOM 723 C C . GLU A 1 92 ? -10.196 0.945 12.694 1.00 96.19 92 GLU A C 1
ATOM 725 O O . GLU A 1 92 ? -9.412 1.895 12.662 1.00 96.19 92 GLU A O 1
ATOM 730 N N . ALA A 1 93 ? -10.370 0.178 11.617 1.00 93.25 93 ALA A N 1
ATOM 731 C CA . ALA A 1 93 ? -9.667 0.429 10.363 1.00 93.25 93 ALA A CA 1
ATOM 732 C C . ALA A 1 93 ? -9.967 1.824 9.779 1.00 93.25 93 ALA A C 1
ATOM 734 O O . ALA A 1 93 ? -9.063 2.436 9.209 1.00 93.25 93 ALA A O 1
ATOM 735 N N . SER A 1 94 ? -11.189 2.348 9.936 1.00 90.75 94 SER A N 1
ATOM 736 C CA . SER A 1 94 ? -11.519 3.709 9.490 1.00 90.75 94 SER A CA 1
ATOM 737 C C . SER A 1 94 ? -10.839 4.793 10.340 1.00 90.75 94 SER A C 1
ATOM 739 O O . SER A 1 94 ? -10.342 5.772 9.780 1.00 90.75 94 SER A O 1
ATOM 741 N N . ASP A 1 95 ? -10.672 4.574 11.649 1.00 94.12 95 ASP A N 1
ATOM 742 C CA . ASP A 1 95 ? -9.951 5.493 12.544 1.00 94.12 95 ASP A CA 1
ATOM 743 C C . ASP A 1 95 ? -8.484 5.680 12.121 1.00 94.12 95 ASP A C 1
ATOM 745 O O . ASP A 1 95 ? -7.905 6.751 12.306 1.00 94.12 95 ASP A O 1
ATOM 749 N N . TRP A 1 96 ? -7.861 4.670 11.499 1.00 92.12 96 TRP A N 1
ATOM 750 C CA . TRP A 1 96 ? -6.513 4.808 10.929 1.00 92.12 96 TRP A CA 1
ATOM 751 C C . TRP A 1 96 ? -6.448 5.815 9.777 1.00 92.12 96 TRP A C 1
ATOM 753 O O . TRP A 1 96 ? -5.421 6.479 9.602 1.00 92.12 96 TRP A O 1
ATOM 763 N N . VAL A 1 97 ? -7.531 5.950 9.006 1.00 90.06 97 VAL A N 1
ATOM 764 C CA . VAL A 1 97 ? -7.639 6.947 7.934 1.00 90.06 97 VAL A CA 1
ATOM 765 C C . VAL A 1 97 ? -7.671 8.346 8.533 1.00 90.06 97 VAL A C 1
ATOM 767 O O . VAL A 1 97 ? -6.901 9.223 8.127 1.00 90.06 97 VAL A O 1
ATOM 770 N N . ASP A 1 98 ? -8.519 8.543 9.540 1.00 91.31 98 ASP A N 1
ATOM 771 C CA . ASP A 1 98 ? -8.648 9.829 10.214 1.00 91.31 98 ASP A CA 1
ATOM 772 C C . ASP A 1 98 ? -7.381 10.199 10.992 1.00 91.31 98 ASP A C 1
ATOM 774 O O . ASP A 1 98 ? -6.958 11.354 10.944 1.00 91.31 98 ASP A O 1
ATOM 778 N N . LEU A 1 99 ? -6.714 9.225 11.614 1.00 92.38 99 LEU A N 1
ATOM 779 C CA . LEU A 1 99 ? -5.413 9.390 12.263 1.00 92.38 99 LEU A CA 1
ATOM 780 C C . LEU A 1 99 ? -4.347 9.904 11.293 1.00 92.38 99 LEU A C 1
ATOM 782 O O . LEU A 1 99 ? -3.623 10.851 11.606 1.00 92.38 99 LEU A O 1
ATOM 786 N N . ALA A 1 100 ? -4.225 9.300 10.111 1.00 90.88 100 ALA A N 1
ATOM 787 C CA . ALA A 1 100 ? -3.229 9.748 9.147 1.00 90.88 100 ALA A CA 1
ATOM 788 C C . ALA A 1 100 ? -3.575 11.125 8.575 1.00 90.88 100 ALA A C 1
ATOM 790 O O . ALA A 1 100 ? -2.675 11.939 8.377 1.00 90.88 100 ALA A O 1
ATOM 791 N N . ARG A 1 101 ? -4.866 11.407 8.334 1.00 90.06 101 ARG A N 1
ATOM 792 C CA . ARG A 1 101 ? -5.335 12.738 7.921 1.00 90.06 101 ARG A CA 1
ATOM 793 C C . ARG A 1 101 ? -4.955 13.785 8.961 1.00 90.06 101 ARG A C 1
ATOM 795 O O . ARG A 1 101 ? -4.467 14.854 8.594 1.00 90.06 101 ARG A O 1
ATOM 802 N N . ASP A 1 102 ? -5.188 13.478 10.230 1.00 91.38 102 ASP A N 1
ATOM 803 C CA . ASP A 1 102 ? -4.860 14.345 11.352 1.00 91.38 102 ASP A CA 1
ATOM 804 C C . ASP A 1 102 ? -3.368 14.652 11.385 1.00 91.38 102 ASP A C 1
ATOM 806 O O . ASP A 1 102 ? -2.977 15.804 11.260 1.00 91.38 102 ASP A O 1
ATOM 810 N N . TRP A 1 103 ? -2.516 13.628 11.405 1.00 90.38 103 TRP A N 1
ATOM 811 C CA . TRP A 1 103 ? -1.065 13.813 11.439 1.00 90.38 103 TRP A CA 1
ATOM 812 C C . TRP A 1 103 ? -0.459 14.364 10.148 1.00 90.38 103 TRP A C 1
ATOM 814 O O . TRP A 1 103 ? 0.644 14.915 10.173 1.00 90.38 103 TRP A O 1
ATOM 824 N N . ALA A 1 104 ? -1.150 14.252 9.015 1.00 87.94 104 ALA A N 1
ATOM 825 C CA . ALA A 1 104 ? -0.755 14.944 7.796 1.00 87.94 104 ALA A CA 1
ATOM 826 C C . ALA A 1 104 ? -0.950 16.465 7.925 1.00 87.94 104 ALA A C 1
ATOM 828 O O . ALA A 1 104 ? -0.081 17.220 7.486 1.00 87.94 104 ALA A O 1
ATOM 829 N N . LYS A 1 105 ? -2.056 16.907 8.540 1.00 88.81 105 LYS A N 1
ATOM 830 C CA . LYS A 1 105 ? -2.383 18.328 8.756 1.00 88.81 105 LYS A CA 1
ATOM 831 C C . LYS A 1 105 ? -1.657 18.919 9.966 1.00 88.81 105 LYS A C 1
ATOM 833 O O . LYS A 1 105 ? -1.098 20.008 9.885 1.00 88.81 105 LYS A O 1
ATOM 838 N N . GLU A 1 106 ? -1.633 18.174 11.062 1.00 89.06 106 GLU A N 1
ATOM 839 C CA . GLU A 1 106 ? -1.117 18.556 12.372 1.00 89.06 106 GLU A CA 1
ATOM 840 C C . GLU A 1 106 ? -0.148 17.475 12.884 1.00 89.06 106 GLU A C 1
ATOM 842 O O . GLU A 1 106 ? -0.469 16.679 13.771 1.00 89.06 106 GLU A O 1
ATOM 847 N N . PRO A 1 107 ? 1.084 17.417 12.346 1.00 82.38 107 PRO A N 1
ATOM 848 C CA . PRO A 1 107 ? 2.022 16.341 12.671 1.00 82.38 107 PRO A CA 1
ATOM 849 C C . PRO A 1 107 ? 2.476 16.355 14.136 1.00 82.38 107 PRO A C 1
ATOM 851 O O . PRO A 1 107 ? 2.981 15.352 14.642 1.00 82.38 107 PRO A O 1
ATOM 854 N N . GLY A 1 108 ? 2.334 17.480 14.844 1.00 84.81 108 GLY A N 1
ATOM 855 C CA . GLY A 1 108 ? 2.859 17.644 16.196 1.00 84.81 108 GLY A CA 1
ATOM 856 C C . GLY A 1 108 ? 4.350 17.288 16.260 1.00 84.81 108 GLY A C 1
ATOM 857 O O . GLY A 1 108 ? 5.174 17.909 15.597 1.00 84.81 108 GLY A O 1
ATOM 858 N N . LYS A 1 109 ? 4.694 16.260 17.049 1.00 85.19 109 LYS A N 1
ATOM 859 C CA . LYS A 1 109 ? 6.068 15.728 17.184 1.00 85.19 109 LYS A CA 1
ATOM 860 C C . LYS A 1 109 ? 6.362 14.518 16.280 1.00 85.19 109 LYS A C 1
ATOM 862 O O . LYS A 1 109 ? 7.403 13.880 16.439 1.00 85.19 109 LYS A O 1
ATOM 867 N N . LEU A 1 110 ? 5.452 14.154 15.376 1.00 87.19 110 LEU A N 1
ATOM 868 C CA . LEU A 1 110 ? 5.638 13.018 14.480 1.00 87.19 110 LEU A CA 1
ATOM 869 C C . LEU A 1 110 ? 6.743 13.329 13.460 1.00 87.19 110 LEU A C 1
ATOM 871 O O . LEU A 1 110 ? 6.738 14.368 12.800 1.00 87.19 110 LEU A O 1
ATOM 875 N N . ARG A 1 111 ? 7.712 12.419 13.327 1.00 88.06 111 ARG A N 1
ATOM 876 C CA . ARG A 1 111 ? 8.805 12.569 12.359 1.00 88.06 111 ARG A CA 1
ATOM 877 C C . ARG A 1 111 ? 8.281 12.405 10.934 1.00 88.06 111 ARG A C 1
ATOM 879 O O . ARG A 1 111 ? 7.378 11.607 10.691 1.00 88.06 111 ARG A O 1
ATOM 886 N N . LYS A 1 112 ? 8.934 13.077 9.979 1.00 87.69 112 LYS A N 1
ATOM 887 C CA . LYS A 1 112 ? 8.589 13.019 8.549 1.00 87.69 112 LYS A CA 1
ATOM 888 C C . LYS A 1 112 ? 8.407 11.583 8.036 1.00 87.69 112 LYS A C 1
ATOM 890 O O . LYS A 1 112 ? 7.383 11.296 7.443 1.00 87.69 112 LYS A O 1
ATOM 895 N N . GLY A 1 113 ? 9.337 10.670 8.332 1.00 88.62 113 GLY A N 1
ATOM 896 C CA . GLY A 1 113 ? 9.254 9.283 7.850 1.00 88.62 113 GLY A CA 1
ATOM 897 C C . GLY A 1 113 ? 8.051 8.483 8.374 1.00 88.62 113 GLY A C 1
ATOM 898 O O . GLY A 1 113 ? 7.552 7.616 7.666 1.00 88.62 113 GLY A O 1
ATOM 899 N N . ALA A 1 114 ? 7.563 8.791 9.579 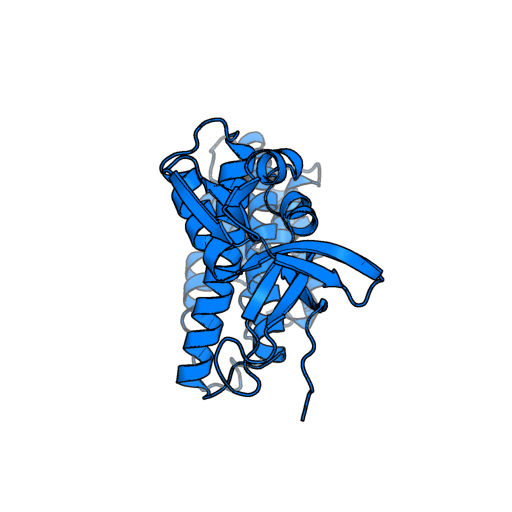1.00 89.75 114 ALA A N 1
ATOM 900 C CA . ALA A 1 114 ? 6.363 8.165 10.140 1.00 89.75 114 ALA A CA 1
ATOM 901 C C . ALA A 1 114 ? 5.087 8.730 9.498 1.00 89.75 114 ALA A C 1
ATOM 903 O O . ALA A 1 114 ? 4.158 7.997 9.176 1.00 89.75 114 ALA A O 1
ATOM 904 N N . ARG A 1 115 ? 5.067 10.044 9.245 1.00 89.19 115 ARG A N 1
ATOM 905 C CA . ARG A 1 115 ? 3.980 10.696 8.508 1.00 89.19 115 ARG A CA 1
ATOM 906 C C . ARG A 1 115 ? 3.889 10.179 7.072 1.00 89.19 115 ARG A C 1
ATOM 908 O O . ARG A 1 115 ? 2.816 9.791 6.629 1.00 89.19 115 ARG A O 1
ATOM 915 N N . ASP A 1 116 ? 5.013 10.157 6.363 1.00 87.44 116 ASP A N 1
ATOM 916 C CA . ASP A 1 116 ? 5.074 9.706 4.974 1.00 87.44 116 ASP A CA 1
ATOM 917 C C . ASP A 1 116 ? 4.726 8.204 4.884 1.00 87.44 116 ASP A C 1
ATOM 919 O O . ASP A 1 116 ? 3.978 7.799 4.001 1.00 87.44 116 ASP A O 1
ATOM 923 N N . GLY A 1 117 ? 5.158 7.388 5.855 1.00 89.62 117 GLY A N 1
ATOM 924 C CA . GLY A 1 117 ? 4.793 5.970 5.926 1.00 89.62 117 GLY A CA 1
ATOM 925 C C . GLY A 1 117 ? 3.296 5.713 6.148 1.00 89.62 117 GLY A C 1
ATOM 926 O O . GLY A 1 117 ? 2.750 4.780 5.562 1.00 89.62 117 GLY A O 1
ATOM 927 N N . LEU A 1 118 ? 2.602 6.545 6.932 1.00 90.00 118 LEU A N 1
ATOM 928 C CA . LEU A 1 118 ? 1.137 6.489 7.049 1.00 90.00 118 LEU A CA 1
ATOM 929 C C . LEU A 1 118 ? 0.432 6.858 5.745 1.00 90.00 118 LEU A C 1
ATOM 931 O O . LEU A 1 118 ? -0.528 6.194 5.360 1.00 90.00 118 LEU A O 1
ATOM 935 N N . ILE A 1 119 ? 0.905 7.909 5.073 1.00 86.50 119 ILE A N 1
ATOM 936 C CA . ILE A 1 119 ? 0.347 8.350 3.791 1.00 86.50 119 ILE A CA 1
ATOM 937 C C . ILE A 1 119 ? 0.503 7.237 2.751 1.00 86.50 119 ILE A C 1
ATOM 939 O O . ILE A 1 119 ? -0.476 6.875 2.105 1.00 86.50 119 ILE A O 1
ATOM 943 N N . ASP A 1 120 ? 1.694 6.645 2.638 1.00 86.88 120 ASP A N 1
ATOM 944 C CA . ASP A 1 120 ? 1.968 5.517 1.741 1.00 86.88 120 ASP A CA 1
ATOM 945 C C . ASP A 1 120 ? 1.078 4.307 2.041 1.00 86.88 120 ASP A C 1
ATOM 947 O O . ASP A 1 120 ? 0.568 3.655 1.127 1.00 86.88 120 ASP A O 1
ATOM 951 N N . PHE A 1 121 ? 0.908 3.995 3.328 1.00 90.19 121 PHE A N 1
ATOM 952 C CA . PHE A 1 121 ? 0.055 2.905 3.779 1.00 90.19 121 PHE A CA 1
ATOM 953 C C . PHE A 1 121 ? -1.390 3.093 3.319 1.00 90.19 121 PHE A C 1
ATOM 955 O O . PHE A 1 121 ? -1.968 2.199 2.700 1.00 90.19 121 PHE A O 1
ATOM 962 N N . LEU A 1 122 ? -1.960 4.272 3.561 1.00 88.88 122 LEU A N 1
ATOM 963 C CA . LEU A 1 122 ? -3.332 4.558 3.160 1.00 88.88 122 LEU A CA 1
ATOM 964 C C . LEU A 1 122 ? -3.494 4.694 1.653 1.00 88.88 122 LEU A C 1
ATOM 966 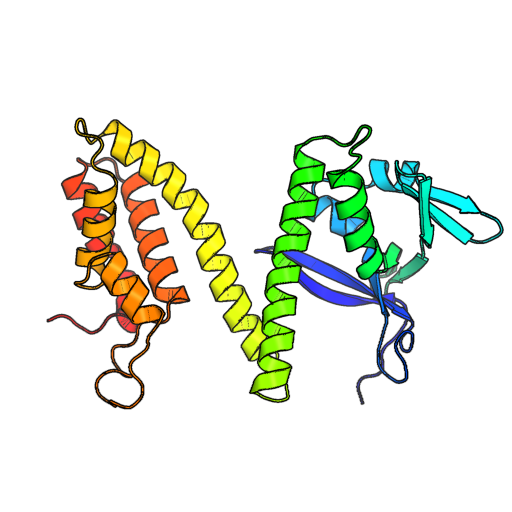O O . LEU A 1 122 ? -4.500 4.239 1.124 1.00 88.88 122 LEU A O 1
ATOM 970 N N . ALA A 1 123 ? -2.522 5.275 0.951 1.00 84.69 123 ALA A N 1
ATOM 971 C CA . ALA A 1 123 ? -2.564 5.386 -0.503 1.00 84.69 123 ALA A CA 1
ATOM 972 C C . ALA A 1 123 ? -2.664 4.004 -1.171 1.00 84.69 123 ALA A C 1
ATOM 974 O O . ALA A 1 123 ? -3.412 3.842 -2.136 1.00 84.69 123 ALA A O 1
ATOM 975 N N . TRP A 1 124 ? -1.966 3.000 -0.629 1.00 88.44 124 TRP A N 1
ATOM 976 C CA . TRP A 1 124 ? -2.051 1.618 -1.104 1.00 88.44 124 TRP A CA 1
ATOM 977 C C . TRP A 1 124 ? -3.464 1.043 -0.963 1.00 88.44 124 TRP A C 1
ATOM 979 O O . TRP A 1 124 ? -4.052 0.597 -1.948 1.00 88.44 124 TRP A O 1
ATOM 989 N N . PHE A 1 125 ? -4.040 1.097 0.241 1.00 89.50 125 PHE A N 1
ATOM 990 C CA . PHE A 1 125 ? -5.381 0.558 0.483 1.00 89.50 125 PHE A CA 1
ATOM 991 C C . PHE A 1 125 ? -6.493 1.391 -0.162 1.00 89.50 125 PHE A C 1
ATOM 993 O O . PHE A 1 125 ? -7.514 0.835 -0.552 1.00 89.50 125 PHE A O 1
ATOM 1000 N N . ALA A 1 126 ? -6.295 2.698 -0.345 1.00 87.81 126 ALA A N 1
ATOM 1001 C CA . ALA A 1 126 ? -7.212 3.542 -1.105 1.00 87.81 126 ALA A CA 1
ATOM 1002 C C . ALA A 1 126 ? -7.266 3.112 -2.576 1.00 87.81 126 ALA A C 1
ATOM 1004 O O . ALA A 1 126 ? -8.352 3.031 -3.148 1.00 87.81 126 ALA A O 1
ATOM 1005 N N . ALA A 1 127 ? -6.119 2.782 -3.181 1.00 82.75 127 ALA A N 1
ATOM 1006 C CA . ALA A 1 127 ? -6.091 2.233 -4.531 1.00 82.75 127 ALA A CA 1
ATOM 1007 C C . ALA A 1 127 ? -6.830 0.886 -4.601 1.00 82.75 127 ALA A C 1
ATOM 1009 O O . ALA A 1 127 ? -7.706 0.733 -5.451 1.00 82.75 127 ALA A O 1
ATOM 1010 N N . GLU A 1 128 ? -6.540 -0.053 -3.688 1.00 89.81 128 GLU A N 1
ATOM 1011 C CA . GLU A 1 128 ? -7.259 -1.339 -3.610 1.00 89.81 128 GLU A CA 1
ATOM 1012 C C . GLU A 1 128 ? -8.777 -1.133 -3.459 1.00 89.81 128 GLU A C 1
ATOM 1014 O O . GLU A 1 128 ? -9.560 -1.705 -4.217 1.00 89.81 128 GLU A O 1
ATOM 1019 N N . GLY A 1 129 ? -9.198 -0.250 -2.550 1.00 89.62 129 GLY A N 1
ATOM 1020 C CA . GLY A 1 129 ? -10.604 0.048 -2.282 1.00 89.62 129 GLY A CA 1
ATOM 1021 C C . GLY A 1 129 ? -11.350 0.655 -3.473 1.00 89.62 129 GLY A C 1
ATOM 1022 O O . GLY A 1 129 ? -12.471 0.238 -3.762 1.00 89.62 129 GLY A O 1
ATOM 1023 N N . ILE A 1 130 ? -10.731 1.591 -4.206 1.00 82.19 130 ILE A N 1
ATOM 1024 C CA . ILE A 1 130 ? -11.338 2.200 -5.403 1.00 82.19 130 ILE A CA 1
ATOM 1025 C C . ILE A 1 130 ? -11.594 1.138 -6.478 1.00 82.19 130 ILE A C 1
ATOM 1027 O O . ILE A 1 130 ? -12.687 1.088 -7.046 1.00 82.19 130 ILE A O 1
ATOM 1031 N N . TYR A 1 131 ? -10.622 0.261 -6.744 1.00 87.19 131 TYR A N 1
ATOM 1032 C CA . TYR A 1 131 ? -10.805 -0.823 -7.713 1.00 87.19 131 TYR A CA 1
ATOM 1033 C C . TYR A 1 131 ? -11.817 -1.863 -7.237 1.00 87.19 131 TYR A C 1
ATOM 1035 O O . TYR A 1 131 ? -12.656 -2.289 -8.031 1.00 87.19 131 TYR A O 1
ATOM 1043 N N . ALA A 1 132 ? -11.791 -2.236 -5.956 1.00 91.75 132 ALA A N 1
ATOM 1044 C CA . ALA A 1 132 ? -12.765 -3.161 -5.388 1.00 91.75 132 ALA A CA 1
ATOM 1045 C C . ALA A 1 132 ? -14.198 -2.627 -5.536 1.00 91.75 132 ALA A C 1
ATOM 1047 O O . ALA A 1 132 ? -15.100 -3.357 -5.957 1.00 91.75 132 ALA A O 1
ATOM 1048 N N . GLN A 1 133 ? -14.404 -1.332 -5.275 1.00 90.94 133 GLN A N 1
ATOM 1049 C CA . GLN A 1 133 ? -15.690 -0.672 -5.480 1.00 90.94 133 GLN A CA 1
ATOM 1050 C C . GLN A 1 133 ? -16.076 -0.649 -6.965 1.00 90.94 133 GLN A C 1
ATOM 1052 O O . GLN A 1 133 ? -17.186 -1.053 -7.313 1.00 90.94 133 GLN A O 1
ATOM 1057 N N . ALA A 1 134 ? -15.165 -0.237 -7.851 1.00 87.19 134 ALA A N 1
ATOM 1058 C CA . ALA A 1 134 ? -15.412 -0.194 -9.290 1.00 87.19 134 ALA A CA 1
ATOM 1059 C C . ALA A 1 134 ? -15.786 -1.574 -9.853 1.00 87.19 134 ALA A C 1
ATOM 1061 O O . ALA A 1 134 ? -16.752 -1.699 -10.602 1.00 87.19 134 ALA A O 1
ATOM 1062 N N . TYR A 1 135 ? -15.072 -2.630 -9.464 1.00 89.06 135 TYR A N 1
ATOM 1063 C CA . TYR A 1 135 ? -15.362 -3.992 -9.913 1.00 89.06 135 TYR A CA 1
ATOM 1064 C C . TYR A 1 135 ? -16.642 -4.537 -9.304 1.00 89.06 135 TYR A C 1
ATOM 1066 O O . TYR A 1 135 ? -17.397 -5.204 -10.003 1.00 89.06 135 TYR A O 1
ATOM 1074 N N . THR A 1 136 ? -16.964 -4.176 -8.065 1.00 91.06 136 THR A N 1
ATOM 1075 C CA . THR A 1 136 ? -18.279 -4.494 -7.504 1.00 91.06 136 THR A CA 1
ATOM 1076 C C . THR A 1 136 ? -19.397 -3.834 -8.312 1.00 91.06 136 THR A C 1
ATOM 1078 O O . THR A 1 136 ? -20.399 -4.483 -8.581 1.00 91.06 136 THR A O 1
ATOM 1081 N N . PHE A 1 137 ? -19.236 -2.598 -8.792 1.00 91.19 137 PHE A N 1
ATOM 1082 C CA . PHE A 1 137 ? -20.235 -1.983 -9.677 1.00 91.19 137 PHE A CA 1
ATOM 1083 C C . PHE A 1 137 ? -20.289 -2.632 -11.067 1.00 91.19 137 PHE A C 1
ATOM 1085 O O . PHE A 1 137 ? -21.374 -2.910 -11.573 1.00 91.19 137 PHE A O 1
ATOM 1092 N N . LEU A 1 138 ? -19.135 -2.898 -11.682 1.00 83.50 138 LEU A N 1
ATOM 1093 C CA . LEU A 1 138 ? -19.047 -3.405 -13.057 1.00 83.50 138 LEU A CA 1
ATOM 1094 C C . LEU A 1 138 ? -19.387 -4.898 -13.173 1.00 83.50 138 LEU A C 1
ATOM 1096 O O . LEU A 1 138 ? -20.063 -5.315 -14.109 1.00 83.50 138 LEU A O 1
ATOM 1100 N N . LYS A 1 139 ? -18.908 -5.706 -12.225 1.00 92.31 139 LYS A N 1
ATOM 1101 C CA . LYS A 1 139 ? -18.999 -7.173 -12.215 1.00 92.31 139 LYS A CA 1
ATOM 1102 C C . LYS A 1 139 ? -19.978 -7.708 -11.166 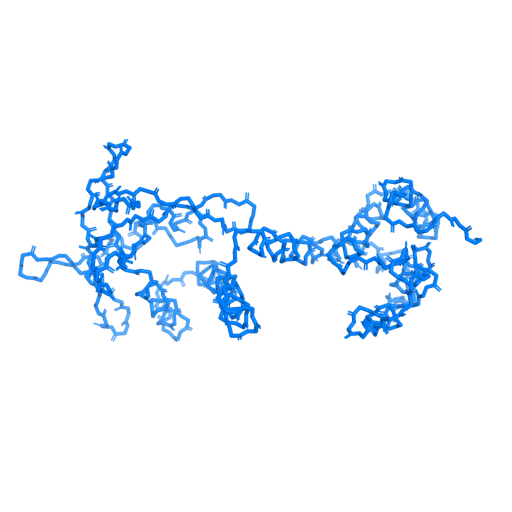1.00 92.31 139 LYS A C 1
ATOM 1104 O O . LYS A 1 139 ? -20.170 -8.917 -11.092 1.00 92.31 139 LYS A O 1
ATOM 1109 N N . ARG A 1 140 ? -20.589 -6.838 -10.347 1.00 91.25 140 ARG A N 1
ATOM 1110 C CA . ARG A 1 140 ? -21.441 -7.179 -9.179 1.00 91.25 140 ARG A CA 1
ATOM 1111 C C . ARG A 1 140 ? -20.715 -7.860 -8.020 1.00 91.25 140 ARG A C 1
ATOM 1113 O O . ARG A 1 140 ? -21.330 -8.141 -6.996 1.00 91.25 140 ARG A O 1
ATOM 1120 N N . THR A 1 141 ? -19.424 -8.130 -8.162 1.00 92.50 141 THR A N 1
ATOM 1121 C CA . THR A 1 141 ? -18.602 -8.768 -7.141 1.00 92.50 141 THR A CA 1
ATOM 1122 C C . THR A 1 141 ? -17.146 -8.349 -7.307 1.00 92.50 141 THR A C 1
ATOM 1124 O O . THR A 1 141 ? -16.711 -8.009 -8.408 1.00 92.50 141 THR A O 1
ATOM 1127 N N . TYR A 1 142 ? -16.403 -8.382 -6.208 1.00 91.88 142 TYR A N 1
ATOM 1128 C CA . TYR A 1 142 ? -14.951 -8.291 -6.190 1.00 91.88 142 TYR A CA 1
ATOM 1129 C C . TYR A 1 142 ? -14.417 -9.596 -5.610 1.00 91.88 142 TYR A C 1
ATOM 1131 O O . TYR A 1 142 ? -14.751 -9.961 -4.481 1.00 91.88 142 TYR A O 1
ATOM 1139 N N . THR A 1 143 ? -13.648 -10.331 -6.408 1.00 92.62 143 THR A N 1
ATOM 1140 C CA . THR A 1 143 ? -13.171 -11.666 -6.044 1.00 92.62 143 THR A CA 1
ATOM 1141 C C . THR A 1 143 ? -11.735 -11.632 -5.529 1.00 92.62 143 THR A C 1
ATOM 1143 O O . THR A 1 143 ? -11.002 -10.660 -5.701 1.00 92.62 143 THR A O 1
ATOM 1146 N N . ARG A 1 144 ? -11.293 -12.740 -4.926 1.00 88.50 144 ARG A N 1
ATOM 1147 C CA . ARG A 1 144 ? -9.888 -12.924 -4.546 1.00 88.50 144 ARG A CA 1
ATOM 1148 C C . ARG A 1 144 ? -8.943 -12.884 -5.753 1.00 88.50 144 ARG A C 1
ATOM 1150 O O . ARG A 1 144 ? -7.828 -12.396 -5.626 1.00 88.50 144 ARG A O 1
ATOM 1157 N N . GLU A 1 145 ? -9.374 -13.390 -6.905 1.00 87.75 145 GLU A N 1
ATOM 1158 C CA . GLU A 1 145 ? -8.571 -13.348 -8.132 1.00 87.75 145 GLU A CA 1
ATOM 1159 C C . GLU A 1 145 ? -8.369 -11.902 -8.608 1.00 87.75 145 GLU A C 1
ATOM 1161 O O . GLU A 1 145 ? -7.246 -11.513 -8.926 1.00 87.75 145 GLU A O 1
ATOM 1166 N N . ASP A 1 146 ? -9.429 -11.082 -8.577 1.00 87.50 146 ASP A N 1
ATOM 1167 C CA . ASP A 1 146 ? -9.331 -9.652 -8.894 1.00 87.50 146 ASP A CA 1
ATOM 1168 C C . ASP A 1 146 ? -8.319 -8.941 -7.981 1.00 87.50 146 ASP A C 1
ATOM 1170 O O . ASP A 1 146 ? -7.503 -8.146 -8.455 1.00 87.50 146 ASP A O 1
ATOM 1174 N N . ASP A 1 147 ? -8.349 -9.260 -6.685 1.00 88.31 147 ASP A N 1
ATOM 1175 C CA . ASP A 1 147 ? -7.420 -8.734 -5.687 1.00 88.31 147 ASP A CA 1
ATOM 1176 C C . ASP A 1 147 ? -5.969 -9.138 -5.950 1.00 88.31 147 ASP A C 1
ATOM 1178 O O . ASP A 1 147 ? -5.068 -8.298 -5.919 1.00 88.31 147 ASP A O 1
ATOM 1182 N N . GLU A 1 148 ? -5.726 -10.409 -6.268 1.00 86.94 148 GLU A N 1
ATOM 1183 C CA . GLU A 1 148 ? -4.386 -10.914 -6.562 1.00 86.94 148 GLU A CA 1
ATOM 1184 C C . GLU A 1 148 ? -3.795 -10.251 -7.817 1.00 86.94 148 GLU A C 1
ATOM 1186 O O . GLU A 1 148 ? -2.636 -9.822 -7.795 1.00 86.94 148 GLU A O 1
ATOM 1191 N N . VAL A 1 149 ? -4.591 -10.088 -8.880 1.00 81.75 149 VAL A N 1
ATOM 1192 C CA . VAL A 1 149 ? -4.171 -9.399 -10.113 1.00 81.75 149 VAL A CA 1
ATOM 1193 C C . VAL A 1 149 ? -3.895 -7.917 -9.853 1.00 81.75 149 VAL A C 1
ATOM 1195 O O . VAL A 1 149 ? -2.860 -7.395 -10.280 1.00 81.75 149 VAL A O 1
ATOM 1198 N N . LEU A 1 150 ? -4.783 -7.231 -9.127 1.00 84.19 150 LEU A N 1
ATOM 1199 C CA . LEU A 1 150 ? -4.601 -5.823 -8.779 1.00 84.19 150 LEU A CA 1
ATOM 1200 C C . LEU A 1 150 ? -3.332 -5.614 -7.948 1.00 84.19 150 LEU A C 1
ATOM 1202 O O . LEU A 1 150 ? -2.546 -4.708 -8.231 1.00 84.19 150 LEU A O 1
ATOM 1206 N N . ARG A 1 151 ? -3.096 -6.474 -6.956 1.00 84.81 151 ARG A N 1
ATOM 1207 C CA . ARG A 1 151 ? -1.901 -6.421 -6.108 1.00 84.81 151 ARG A CA 1
ATOM 1208 C C . ARG A 1 151 ? -0.625 -6.640 -6.892 1.00 84.81 151 ARG A C 1
ATOM 1210 O O . ARG A 1 151 ? 0.337 -5.905 -6.680 1.00 84.81 151 ARG A O 1
ATOM 1217 N N . GLN A 1 152 ? -0.605 -7.606 -7.809 1.00 80.81 152 GLN A N 1
ATOM 1218 C CA . GLN A 1 152 ? 0.538 -7.804 -8.701 1.00 80.81 152 GLN A CA 1
ATOM 1219 C C . GLN A 1 152 ? 0.811 -6.544 -9.530 1.00 80.81 152 GLN A C 1
ATOM 1221 O O . GLN A 1 152 ? 1.950 -6.086 -9.593 1.00 80.81 152 GLN A O 1
ATOM 1226 N N . TRP A 1 153 ? -0.230 -5.924 -10.089 1.00 79.38 153 TRP A N 1
ATOM 1227 C CA . TRP A 1 153 ? -0.096 -4.678 -10.844 1.00 79.38 153 TRP A CA 1
ATOM 1228 C C . TRP A 1 153 ? 0.417 -3.506 -9.990 1.00 79.38 153 TRP A C 1
ATOM 1230 O O . TRP A 1 153 ? 1.346 -2.808 -10.409 1.00 79.38 153 TRP A O 1
ATOM 1240 N N . LEU A 1 154 ? -0.124 -3.303 -8.783 1.00 78.31 154 LEU A N 1
ATOM 1241 C CA . LEU A 1 154 ? 0.347 -2.274 -7.845 1.00 78.31 154 LEU A CA 1
ATOM 1242 C C . LEU A 1 154 ? 1.812 -2.506 -7.448 1.00 78.31 154 LEU A C 1
ATOM 1244 O O . LEU A 1 154 ? 2.613 -1.569 -7.448 1.00 78.31 154 LEU A O 1
ATOM 1248 N N . MET A 1 155 ? 2.184 -3.759 -7.171 1.00 79.38 155 MET A N 1
ATOM 1249 C CA . MET A 1 155 ? 3.554 -4.138 -6.828 1.00 79.38 155 MET A CA 1
ATOM 1250 C C . MET A 1 155 ? 4.531 -3.844 -7.959 1.00 79.38 155 MET A C 1
ATOM 1252 O O . MET A 1 155 ? 5.533 -3.175 -7.711 1.00 79.38 155 MET A O 1
ATOM 1256 N N . SER A 1 156 ? 4.228 -4.266 -9.192 1.00 70.75 156 SER A N 1
ATOM 1257 C CA . SER A 1 156 ? 5.091 -4.008 -10.353 1.00 70.75 156 SER A CA 1
ATOM 1258 C C . SER A 1 156 ? 5.324 -2.512 -10.566 1.00 70.75 156 SER A C 1
ATOM 1260 O O . SER A 1 156 ? 6.428 -2.090 -10.922 1.00 70.75 156 SER A O 1
ATOM 1262 N N . ARG A 1 157 ? 4.307 -1.682 -10.299 1.00 70.25 157 ARG A N 1
ATOM 1263 C CA . ARG A 1 157 ? 4.434 -0.221 -10.358 1.00 70.25 157 ARG A CA 1
ATOM 1264 C C . ARG A 1 157 ? 5.350 0.334 -9.271 1.00 70.25 157 ARG A C 1
ATOM 1266 O O . ARG A 1 157 ? 6.175 1.190 -9.581 1.00 70.25 157 ARG A O 1
ATOM 1273 N N . GLU A 1 158 ? 5.216 -0.119 -8.027 1.00 71.00 158 GLU A N 1
ATOM 1274 C CA . GLU A 1 158 ? 6.055 0.365 -6.924 1.00 71.00 158 GLU A CA 1
ATOM 1275 C C . GLU A 1 158 ? 7.512 -0.086 -7.058 1.00 71.00 158 GLU A C 1
ATOM 1277 O O . GLU A 1 158 ? 8.420 0.737 -6.936 1.00 71.00 158 GLU A O 1
ATOM 1282 N N . THR A 1 159 ? 7.765 -1.357 -7.381 1.00 69.81 159 THR A N 1
ATOM 1283 C CA . THR A 1 159 ? 9.138 -1.860 -7.558 1.00 69.81 159 THR A CA 1
ATOM 1284 C C . THR A 1 159 ? 9.840 -1.201 -8.740 1.00 69.81 159 THR A C 1
ATOM 1286 O O . THR A 1 159 ? 11.035 -0.922 -8.665 1.00 69.81 159 THR A O 1
ATOM 1289 N N . GLY A 1 160 ? 9.097 -0.887 -9.808 1.00 67.12 160 GLY A N 1
ATOM 1290 C CA . GLY A 1 160 ? 9.639 -0.180 -10.966 1.00 67.12 160 GLY A CA 1
ATOM 1291 C C . GLY A 1 160 ? 10.147 1.228 -10.647 1.00 67.12 160 GLY A C 1
ATOM 1292 O O . GLY A 1 160 ? 11.087 1.687 -11.288 1.00 67.12 160 GLY A O 1
ATOM 1293 N N . LYS A 1 161 ? 9.595 1.918 -9.637 1.00 68.94 161 LYS A N 1
ATOM 1294 C CA . LYS A 1 161 ? 10.061 3.266 -9.263 1.00 68.94 161 LYS A CA 1
ATOM 1295 C C . LYS A 1 161 ? 11.506 3.260 -8.763 1.00 68.94 161 LYS A C 1
ATOM 1297 O O . LYS A 1 161 ? 12.281 4.105 -9.193 1.00 68.94 161 LYS A O 1
ATOM 1302 N N . ALA A 1 162 ? 11.865 2.324 -7.881 1.00 68.38 162 ALA A N 1
ATOM 1303 C CA . ALA A 1 162 ? 13.212 2.255 -7.312 1.00 68.38 162 ALA A CA 1
ATOM 1304 C C . ALA A 1 162 ? 14.263 1.960 -8.393 1.00 68.38 162 ALA A C 1
ATOM 1306 O O . ALA A 1 162 ? 15.252 2.678 -8.496 1.00 68.38 162 ALA A O 1
ATOM 1307 N N . TYR A 1 163 ? 13.995 0.983 -9.266 1.00 74.00 163 TYR A N 1
ATOM 1308 C CA . TYR A 1 163 ? 14.916 0.641 -10.355 1.00 74.00 163 TYR A CA 1
ATOM 1309 C C . TYR A 1 163 ? 15.093 1.783 -11.356 1.00 74.00 163 TYR A C 1
ATOM 1311 O O . TYR A 1 1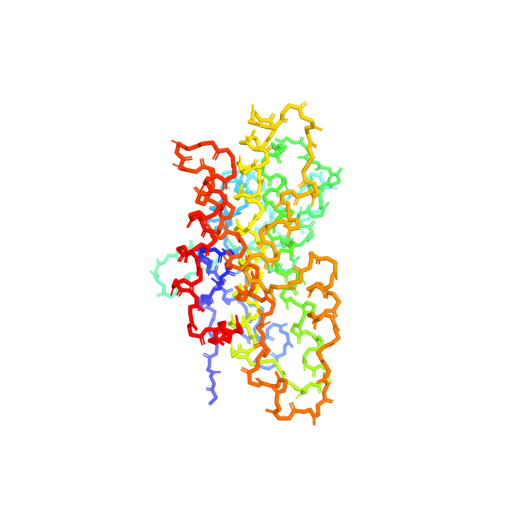63 ? 16.202 2.000 -11.831 1.00 74.00 163 TYR A O 1
ATOM 1319 N N . ARG A 1 164 ? 14.044 2.573 -11.616 1.00 69.88 164 ARG A N 1
ATOM 1320 C CA . ARG A 1 164 ? 14.159 3.777 -12.450 1.00 69.88 164 ARG A CA 1
ATOM 1321 C C . ARG A 1 164 ? 15.034 4.854 -11.838 1.00 69.88 164 ARG A C 1
ATOM 1323 O O . ARG A 1 164 ? 15.685 5.568 -12.588 1.00 69.88 164 ARG A O 1
ATOM 1330 N N . VAL A 1 165 ? 15.046 5.002 -10.513 1.00 70.94 165 VAL A N 1
ATOM 1331 C CA . VAL A 1 165 ? 15.929 5.972 -9.853 1.00 70.94 165 VAL A CA 1
ATOM 1332 C C . VAL A 1 165 ? 17.385 5.578 -10.079 1.00 70.94 165 VAL A C 1
ATOM 1334 O O . VAL A 1 165 ? 18.142 6.397 -10.595 1.00 70.94 165 VAL A O 1
ATOM 1337 N N . ASP A 1 166 ? 17.749 4.330 -9.787 1.00 75.06 166 ASP A N 1
ATOM 1338 C CA . ASP A 1 166 ? 19.116 3.825 -9.972 1.00 75.06 166 ASP A CA 1
ATOM 1339 C C . ASP A 1 166 ? 19.540 3.889 -11.446 1.00 75.06 166 ASP A C 1
ATOM 1341 O O . ASP A 1 166 ? 20.581 4.452 -11.781 1.00 75.06 166 ASP A O 1
ATOM 1345 N N . TRP A 1 167 ? 18.671 3.426 -12.348 1.00 81.75 167 TRP A N 1
ATOM 1346 C CA . TRP A 1 167 ? 18.870 3.538 -13.792 1.00 81.75 167 TRP A CA 1
ATOM 1347 C C . TRP A 1 167 ? 19.039 4.991 -14.251 1.00 81.75 167 TRP A C 1
ATOM 1349 O O . TRP A 1 167 ? 19.898 5.285 -15.079 1.00 81.75 167 TRP A O 1
ATOM 1359 N N . SER A 1 168 ? 18.270 5.932 -13.693 1.00 77.38 168 SER A N 1
ATOM 1360 C CA . SER A 1 168 ? 18.385 7.347 -14.055 1.00 77.38 168 SER A CA 1
ATOM 1361 C C . SER A 1 168 ? 19.719 7.964 -13.656 1.00 77.38 168 SER A C 1
ATOM 1363 O O . SER A 1 168 ? 20.209 8.840 -14.371 1.00 77.38 168 SER A O 1
ATOM 1365 N N . TRP A 1 169 ? 20.314 7.515 -12.548 1.00 82.06 169 TRP A N 1
ATOM 1366 C CA . TRP A 1 169 ? 21.657 7.927 -12.154 1.00 82.06 169 TRP A CA 1
ATOM 1367 C C . TRP A 1 169 ? 22.700 7.379 -13.115 1.00 82.06 169 TRP A C 1
ATOM 1369 O O . TRP A 1 169 ? 23.541 8.144 -13.581 1.00 82.06 169 TRP A O 1
ATOM 1379 N N . GLU A 1 170 ? 22.584 6.104 -13.476 1.00 83.00 170 GLU A N 1
ATOM 1380 C CA . GLU A 1 170 ? 23.497 5.449 -14.410 1.00 83.00 170 GLU A CA 1
ATOM 1381 C C . GLU A 1 170 ? 23.471 6.116 -15.794 1.00 83.00 170 GLU A C 1
ATOM 1383 O O . GLU A 1 170 ? 24.508 6.504 -16.333 1.00 83.00 170 GLU A O 1
ATOM 1388 N N . VAL A 1 171 ? 22.272 6.354 -16.338 1.00 82.56 171 VAL A N 1
ATOM 1389 C CA . VAL A 1 171 ? 22.088 7.060 -17.615 1.00 82.56 171 VAL A CA 1
ATOM 1390 C C . VAL A 1 171 ? 22.661 8.472 -17.548 1.00 82.56 171 VAL A C 1
ATOM 1392 O O . VAL A 1 171 ? 23.356 8.885 -18.469 1.00 82.56 171 VAL A O 1
ATOM 1395 N N . LYS A 1 172 ? 22.412 9.222 -16.468 1.00 82.44 172 LYS A N 1
ATOM 1396 C CA . LYS A 1 172 ? 22.981 10.570 -16.302 1.00 82.44 172 LYS A CA 1
ATOM 1397 C C . LYS A 1 172 ? 24.503 10.559 -16.182 1.00 82.44 172 LYS A C 1
ATOM 1399 O O . LYS A 1 172 ? 25.138 11.501 -16.642 1.00 82.44 172 LYS A O 1
ATOM 1404 N N . GLY A 1 173 ? 25.074 9.535 -15.552 1.00 80.50 173 GLY A N 1
ATOM 1405 C CA . GLY A 1 173 ? 26.519 9.392 -15.396 1.00 80.50 173 GLY A CA 1
ATOM 1406 C C . GLY A 1 173 ? 27.225 9.038 -16.704 1.00 80.50 173 GLY A C 1
ATOM 1407 O O . GLY A 1 173 ? 28.324 9.527 -16.951 1.00 80.50 173 GLY A O 1
ATOM 1408 N N . LYS A 1 174 ? 26.588 8.216 -17.549 1.00 84.44 174 LYS A N 1
ATOM 1409 C CA . LYS A 1 174 ? 27.192 7.665 -18.774 1.00 84.44 174 LYS A CA 1
ATOM 1410 C C . LYS A 1 174 ? 26.735 8.323 -20.082 1.00 84.44 174 LYS A C 1
ATOM 1412 O O . LYS A 1 174 ? 27.384 8.106 -21.101 1.00 84.44 174 LYS A O 1
ATOM 1417 N N . ASP A 1 175 ? 25.667 9.126 -20.088 1.00 83.69 175 ASP A N 1
ATOM 1418 C CA . ASP A 1 175 ? 25.230 9.915 -21.252 1.00 83.69 175 ASP A CA 1
ATOM 1419 C C . ASP A 1 175 ? 25.524 11.415 -21.056 1.00 83.69 175 ASP A C 1
ATOM 1421 O O . ASP A 1 175 ? 24.741 12.118 -20.409 1.00 83.69 175 ASP A O 1
ATOM 1425 N N . PRO A 1 176 ? 26.589 11.956 -21.679 1.00 73.25 176 PRO A N 1
ATOM 1426 C CA . PRO A 1 176 ? 26.951 13.370 -21.572 1.00 73.25 176 PRO A CA 1
ATOM 1427 C C . PRO A 1 176 ? 25.868 14.332 -22.077 1.00 73.25 176 PRO A C 1
ATOM 1429 O O . PRO A 1 176 ? 25.874 15.509 -21.725 1.00 73.25 176 PRO A O 1
ATOM 1432 N N . GLN A 1 177 ? 24.947 13.855 -22.922 1.00 77.81 177 GLN A N 1
ATOM 1433 C CA . GLN A 1 177 ? 23.860 14.660 -23.482 1.00 77.81 177 GLN A CA 1
ATOM 1434 C C . GLN A 1 177 ? 22.581 14.608 -22.631 1.00 77.81 177 GLN A C 1
ATOM 1436 O O . GLN A 1 177 ? 21.614 15.301 -22.944 1.00 77.81 177 GLN A O 1
ATOM 1441 N N . GLY A 1 178 ? 22.548 13.784 -21.575 1.00 75.06 178 GLY A N 1
ATOM 1442 C CA . GLY A 1 178 ? 21.413 13.681 -20.659 1.00 75.06 178 GLY A CA 1
ATOM 1443 C C . GLY A 1 178 ? 20.099 13.261 -21.329 1.00 75.06 178 GLY A C 1
ATOM 1444 O O . GLY A 1 178 ? 19.025 13.684 -20.892 1.00 75.06 178 GLY A O 1
ATOM 1445 N N . ARG A 1 179 ? 20.141 12.448 -22.397 1.00 81.69 179 ARG A N 1
ATOM 1446 C CA . ARG A 1 179 ? 18.969 12.117 -23.229 1.00 81.69 179 ARG A CA 1
ATOM 1447 C C . ARG A 1 179 ? 18.136 10.998 -22.612 1.00 81.69 179 ARG A C 1
ATOM 1449 O O . ARG A 1 179 ? 17.934 9.938 -23.194 1.00 81.69 179 ARG A O 1
ATOM 1456 N N . TYR A 1 180 ? 17.587 11.252 -21.434 1.00 79.50 180 TYR A N 1
ATOM 1457 C CA . TYR A 1 180 ? 16.821 10.263 -20.676 1.00 79.50 180 TYR A CA 1
ATOM 1458 C C . TYR A 1 180 ? 15.655 9.648 -21.474 1.00 79.50 180 TYR A C 1
ATOM 1460 O O . TYR A 1 180 ? 15.514 8.430 -21.536 1.00 79.50 180 TYR A O 1
ATOM 1468 N N . GLY A 1 181 ? 14.866 10.478 -22.168 1.00 80.88 181 GLY A N 1
ATOM 1469 C CA . GLY A 1 181 ? 13.741 10.003 -22.984 1.00 80.88 181 GLY A CA 1
ATOM 1470 C C . GLY A 1 181 ? 14.158 9.128 -24.171 1.00 80.88 181 GLY A C 1
ATOM 1471 O O . GLY A 1 181 ? 13.411 8.232 -24.561 1.00 80.88 181 GLY A O 1
ATOM 1472 N N . TYR A 1 182 ? 15.364 9.336 -24.713 1.00 87.75 182 TYR A N 1
ATOM 1473 C CA . TYR A 1 182 ? 15.914 8.462 -25.750 1.00 87.75 182 TYR A CA 1
ATOM 1474 C C . TYR A 1 182 ? 16.141 7.054 -25.195 1.00 87.75 182 TYR A C 1
ATOM 1476 O O . TYR A 1 182 ? 15.656 6.094 -25.787 1.00 87.75 182 TYR A O 1
ATOM 1484 N N . TRP A 1 183 ? 16.797 6.934 -24.037 1.00 86.06 183 TRP A N 1
ATOM 1485 C CA . TRP A 1 183 ? 17.090 5.639 -23.417 1.00 86.06 183 TRP A CA 1
ATOM 1486 C C . TRP A 1 183 ? 15.835 4.925 -22.914 1.00 86.06 183 TRP A C 1
ATOM 1488 O O . TRP A 1 183 ? 15.722 3.711 -23.067 1.00 86.06 183 TRP A O 1
ATOM 1498 N N . THR A 1 184 ? 14.833 5.666 -22.427 1.00 84.19 184 THR A N 1
ATOM 1499 C CA . THR A 1 184 ? 13.510 5.087 -22.149 1.00 84.19 184 THR A CA 1
ATOM 1500 C C . THR A 1 184 ? 12.922 4.471 -23.418 1.00 84.19 184 THR A C 1
ATOM 1502 O O . THR A 1 184 ? 12.565 3.296 -23.427 1.00 84.19 184 THR A O 1
ATOM 1505 N N . ASN A 1 185 ? 12.868 5.218 -24.522 1.00 88.69 185 ASN A N 1
ATOM 1506 C CA . ASN A 1 185 ? 12.350 4.686 -25.781 1.00 88.69 185 ASN A CA 1
ATOM 1507 C C . ASN A 1 185 ? 13.208 3.541 -26.335 1.00 88.69 185 ASN A C 1
ATOM 1509 O O . ASN A 1 185 ? 12.668 2.647 -26.979 1.00 88.69 185 ASN A O 1
ATOM 1513 N N . TYR A 1 186 ? 14.512 3.531 -26.065 1.00 88.69 186 TYR A N 1
ATOM 1514 C CA . TYR A 1 186 ? 15.419 2.451 -26.445 1.00 88.69 186 TYR A CA 1
ATOM 1515 C C . TYR A 1 186 ? 15.021 1.122 -25.788 1.00 88.69 186 TYR A C 1
ATOM 1517 O O . TYR A 1 186 ? 14.843 0.122 -26.483 1.00 88.69 186 TYR A O 1
ATOM 1525 N N . VAL A 1 187 ? 14.769 1.134 -24.472 1.00 86.25 187 VAL A N 1
ATOM 1526 C CA . VAL A 1 187 ? 14.264 -0.035 -23.731 1.00 86.25 187 VAL A CA 1
ATOM 1527 C C . VAL A 1 187 ? 12.924 -0.501 -24.297 1.00 86.25 187 VAL A C 1
ATOM 1529 O O . VAL A 1 187 ? 12.765 -1.676 -24.622 1.00 86.25 187 VAL A O 1
ATOM 1532 N N . TYR A 1 188 ? 11.960 0.408 -24.460 1.00 87.50 188 TYR A N 1
ATOM 1533 C CA . TYR A 1 188 ? 10.623 0.041 -24.940 1.00 87.50 188 TYR A CA 1
ATOM 1534 C C . TYR A 1 188 ? 10.655 -0.523 -26.365 1.00 87.50 188 TYR A C 1
ATOM 1536 O O . TYR A 1 188 ? 10.026 -1.549 -26.629 1.00 87.50 188 TYR A O 1
ATOM 1544 N N . ARG A 1 189 ? 11.455 0.062 -27.265 1.00 89.81 189 ARG A N 1
ATOM 1545 C CA . ARG A 1 189 ? 11.618 -0.446 -28.634 1.00 89.81 189 ARG A CA 1
ATOM 1546 C C . ARG A 1 189 ? 12.277 -1.817 -28.645 1.00 89.81 189 ARG A C 1
ATOM 1548 O O . ARG A 1 189 ? 11.821 -2.696 -29.368 1.00 89.81 189 ARG A O 1
ATOM 1555 N N . GLY A 1 190 ? 13.304 -2.029 -27.826 1.00 85.94 190 GLY A N 1
ATOM 1556 C CA . GLY A 1 190 ? 13.975 -3.324 -27.748 1.00 85.94 190 GLY A CA 1
ATOM 1557 C C . GLY A 1 190 ? 13.090 -4.437 -27.184 1.00 85.94 190 GLY A C 1
ATOM 1558 O O . GLY A 1 190 ? 13.137 -5.571 -27.672 1.00 85.94 190 GLY A O 1
ATOM 1559 N N . LEU A 1 191 ? 12.258 -4.121 -26.186 1.00 86.06 191 LEU A N 1
ATOM 1560 C CA . LEU A 1 191 ? 11.363 -5.088 -25.545 1.00 86.06 191 LEU A CA 1
ATOM 1561 C C . LEU A 1 191 ? 10.075 -5.339 -26.337 1.00 86.06 191 LEU A C 1
ATOM 1563 O O . LEU A 1 191 ? 9.655 -6.488 -26.456 1.00 86.06 191 LEU A O 1
ATOM 1567 N N . PHE A 1 192 ? 9.456 -4.289 -26.877 1.00 85.81 192 PHE A N 1
ATOM 1568 C CA . PHE A 1 192 ? 8.092 -4.340 -27.419 1.00 85.81 192 PHE A CA 1
ATOM 1569 C C . PHE A 1 192 ? 7.984 -3.925 -28.889 1.00 85.81 192 PHE A C 1
ATOM 1571 O O . PHE A 1 192 ? 6.931 -4.105 -29.496 1.00 85.81 192 PHE A O 1
ATOM 1578 N N . GLY A 1 193 ? 9.044 -3.365 -29.476 1.00 85.75 193 GLY A N 1
ATOM 1579 C CA . GLY A 1 193 ? 9.011 -2.810 -30.832 1.00 85.75 193 GLY A CA 1
ATOM 1580 C C . GLY A 1 193 ? 8.247 -1.487 -30.952 1.00 85.75 193 GLY A C 1
ATOM 1581 O O . GLY A 1 193 ? 7.984 -1.053 -32.068 1.00 85.75 193 GLY A O 1
ATOM 1582 N N . MET A 1 194 ? 7.893 -0.859 -29.829 1.00 87.62 194 MET A N 1
ATOM 1583 C CA . MET A 1 194 ? 7.144 0.400 -29.742 1.00 87.62 194 MET A CA 1
ATOM 1584 C C . MET A 1 194 ? 7.883 1.369 -28.826 1.00 87.62 194 MET A C 1
ATOM 1586 O O . MET A 1 194 ? 8.640 0.938 -27.958 1.00 87.62 194 MET A O 1
ATOM 1590 N N . ASP A 1 195 ? 7.678 2.669 -28.991 1.00 89.56 195 ASP A N 1
ATOM 1591 C CA . ASP A 1 195 ? 8.135 3.633 -27.997 1.00 89.56 195 ASP A CA 1
ATOM 1592 C C . ASP A 1 195 ? 7.259 3.614 -26.727 1.00 89.56 195 ASP A C 1
ATOM 1594 O O . ASP A 1 195 ? 6.247 2.909 -26.630 1.00 89.56 195 ASP A O 1
ATOM 1598 N N . ALA A 1 196 ? 7.673 4.354 -25.696 1.00 81.62 196 ALA A N 1
ATOM 1599 C CA . ALA A 1 196 ? 6.969 4.332 -24.418 1.00 81.62 196 ALA A CA 1
ATOM 1600 C C . ALA A 1 196 ? 5.552 4.926 -24.488 1.00 81.62 196 ALA A C 1
ATOM 1602 O O . ALA A 1 196 ? 4.663 4.481 -23.756 1.00 81.62 196 ALA A O 1
ATOM 1603 N N . ALA A 1 197 ? 5.328 5.923 -25.348 1.00 85.25 197 ALA A N 1
ATOM 1604 C CA . ALA A 1 197 ? 4.026 6.561 -25.501 1.00 85.25 197 ALA A CA 1
ATOM 1605 C C . ALA A 1 197 ? 3.057 5.645 -26.261 1.00 85.25 197 ALA A C 1
ATOM 1607 O O . ALA A 1 197 ? 1.917 5.465 -25.832 1.00 85.25 197 ALA A O 1
ATOM 1608 N N . GLU A 1 198 ? 3.536 5.006 -27.326 1.00 84.81 198 GLU A N 1
ATOM 1609 C CA . GLU A 1 198 ? 2.814 4.000 -28.103 1.00 84.81 198 GLU A CA 1
ATOM 1610 C C . GLU A 1 198 ? 2.414 2.806 -27.232 1.00 84.81 198 GLU A C 1
ATOM 1612 O O . GLU A 1 198 ? 1.251 2.402 -27.237 1.00 84.81 198 GLU A O 1
ATOM 1617 N N . MET A 1 199 ? 3.335 2.284 -26.413 1.00 82.19 199 MET A N 1
ATOM 1618 C CA . MET A 1 199 ? 3.035 1.159 -25.523 1.00 82.19 199 MET A CA 1
ATOM 1619 C C . MET A 1 199 ? 2.000 1.532 -24.454 1.00 82.19 199 MET A C 1
ATOM 1621 O O . MET A 1 199 ? 1.125 0.734 -24.111 1.00 82.19 199 MET A O 1
ATOM 1625 N N . LYS A 1 200 ? 2.065 2.765 -23.938 1.00 79.19 200 LYS A N 1
ATOM 1626 C CA . LYS A 1 200 ? 1.074 3.276 -22.989 1.00 79.19 200 LYS A CA 1
ATOM 1627 C C . LYS A 1 200 ? -0.312 3.357 -23.629 1.00 79.19 200 LYS A C 1
ATOM 1629 O O . LYS A 1 200 ? -1.264 2.854 -23.041 1.00 79.19 200 LYS A O 1
ATOM 1634 N N . ALA A 1 201 ? -0.408 3.903 -24.840 1.00 77.94 201 ALA A N 1
ATOM 1635 C CA . ALA A 1 201 ? -1.657 3.943 -25.595 1.00 77.94 201 ALA A CA 1
ATOM 1636 C C . ALA A 1 201 ? -2.187 2.530 -25.904 1.00 77.94 201 ALA A C 1
ATOM 1638 O O . ALA A 1 201 ? -3.385 2.281 -25.779 1.00 77.94 201 ALA A O 1
ATOM 1639 N N . PHE A 1 202 ? -1.300 1.585 -26.232 1.00 78.25 202 PHE A N 1
ATOM 1640 C CA . PHE A 1 202 ? -1.650 0.180 -26.454 1.00 78.25 202 PHE A CA 1
ATOM 1641 C C . PHE A 1 202 ? -2.231 -0.490 -25.196 1.00 78.25 202 PHE A C 1
ATOM 1643 O O . PHE A 1 202 ? -3.191 -1.254 -25.291 1.00 78.25 202 PHE A O 1
ATOM 1650 N N . TRP A 1 203 ? -1.690 -0.195 -24.009 1.00 75.50 203 TRP A N 1
ATOM 1651 C CA . TRP A 1 203 ? -2.240 -0.689 -22.741 1.00 75.50 203 TRP A CA 1
ATOM 1652 C C . TRP A 1 203 ? -3.554 -0.021 -22.340 1.00 75.50 203 TRP A C 1
ATOM 1654 O O . TRP A 1 203 ? -4.407 -0.688 -21.759 1.00 75.50 203 TRP A O 1
ATOM 1664 N N . GLU A 1 204 ? -3.704 1.275 -22.612 1.00 66.38 204 GLU A N 1
ATOM 1665 C CA . GLU A 1 204 ? -4.903 2.053 -22.277 1.00 66.38 204 GLU A CA 1
ATOM 1666 C C . GLU A 1 204 ? -6.078 1.750 -23.212 1.00 66.38 204 GLU A C 1
ATOM 1668 O O . GLU A 1 204 ? -7.232 1.880 -22.809 1.00 66.38 204 GLU A O 1
ATOM 1673 N N . ASN A 1 205 ? -5.798 1.307 -24.438 1.00 64.81 205 ASN A N 1
ATOM 1674 C CA . ASN A 1 205 ? -6.809 0.972 -25.430 1.00 64.81 205 ASN A CA 1
ATOM 1675 C C . ASN A 1 205 ? -6.548 -0.423 -26.026 1.00 64.81 205 ASN A C 1
ATOM 1677 O O . ASN A 1 205 ? -6.147 -0.539 -27.191 1.00 64.81 205 ASN A O 1
ATOM 1681 N N . PRO A 1 206 ? -6.735 -1.503 -25.241 1.00 58.00 206 PRO A N 1
ATOM 1682 C CA . PRO A 1 206 ? -6.615 -2.854 -25.763 1.00 58.00 206 PRO A CA 1
ATOM 1683 C C . PRO A 1 206 ? -7.698 -3.043 -26.828 1.00 5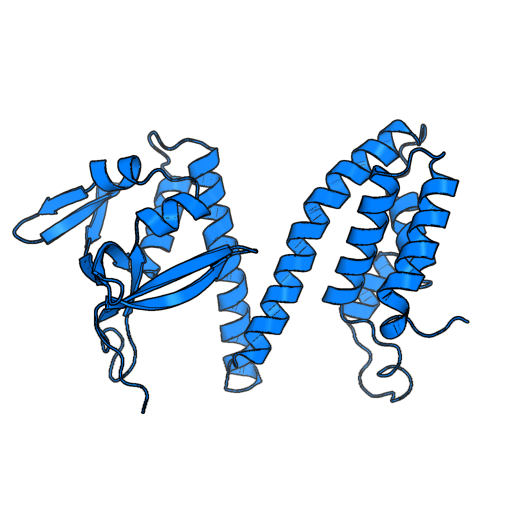8.00 206 PRO A C 1
ATOM 1685 O O . PRO A 1 206 ? -8.881 -3.135 -26.513 1.00 58.00 206 PRO A O 1
ATOM 1688 N N . VAL A 1 207 ? -7.301 -3.063 -28.102 1.00 50.50 207 VAL A N 1
ATOM 1689 C CA . VAL A 1 207 ? -8.226 -3.183 -29.235 1.00 50.50 207 VAL A CA 1
ATOM 1690 C C . VAL A 1 207 ? -9.031 -4.477 -29.081 1.00 50.50 207 VAL A C 1
ATOM 1692 O O . VAL A 1 207 ? -8.534 -5.578 -29.336 1.00 50.50 207 VAL A O 1
ATOM 1695 N N . HIS A 1 208 ? -10.276 -4.353 -28.624 1.00 40.84 208 HIS A N 1
ATOM 1696 C CA . HIS A 1 208 ? -11.182 -5.479 -28.458 1.00 40.84 208 HIS A CA 1
ATOM 1697 C C . HIS A 1 208 ? -11.519 -6.080 -29.833 1.00 40.84 208 HIS A C 1
ATOM 1699 O O . HIS A 1 208 ? -11.855 -5.361 -30.771 1.00 40.84 208 HIS A O 1
ATOM 1705 N N . GLY A 1 209 ? -11.460 -7.413 -29.949 1.00 37.94 209 GLY A N 1
ATOM 1706 C CA . GLY A 1 209 ? -12.145 -8.142 -31.027 1.00 37.94 209 GLY A CA 1
ATOM 1707 C C . GLY A 1 209 ? -11.291 -8.858 -32.079 1.00 37.94 209 GLY A C 1
ATOM 1708 O O . GLY A 1 209 ? -11.860 -9.543 -32.921 1.00 37.94 209 GLY A O 1
ATOM 1709 N N . SER A 1 210 ? -9.956 -8.799 -32.042 1.00 39.38 210 SER A N 1
ATOM 1710 C CA . SER A 1 210 ? -9.128 -9.617 -32.947 1.00 39.38 210 SER A CA 1
ATOM 1711 C C . SER A 1 210 ? -8.439 -10.759 -32.204 1.00 39.38 210 SER A C 1
ATOM 1713 O O . SER A 1 210 ? -7.548 -10.536 -31.384 1.00 39.38 210 SER A O 1
ATOM 1715 N N . GLY A 1 211 ? -8.777 -12.008 -32.546 1.00 36.50 211 GLY A N 1
ATOM 1716 C CA . GLY A 1 211 ? -8.099 -13.207 -32.028 1.00 36.50 211 GLY A CA 1
ATOM 1717 C C . GLY A 1 211 ? -6.595 -13.272 -32.350 1.00 36.50 211 GLY A C 1
ATOM 1718 O O . GLY A 1 211 ? -5.866 -14.039 -31.725 1.00 36.50 211 GLY A O 1
ATOM 1719 N N . ARG A 1 212 ? -6.104 -12.436 -33.281 1.00 39.19 212 ARG A N 1
ATOM 1720 C CA . ARG A 1 212 ? -4.669 -12.217 -33.544 1.00 39.19 212 ARG A CA 1
ATOM 1721 C C . ARG A 1 212 ? -4.008 -11.268 -32.533 1.00 39.19 212 ARG A C 1
ATOM 1723 O O . ARG A 1 212 ? -2.820 -11.419 -32.279 1.00 39.19 212 ARG A O 1
ATOM 1730 N N . ILE A 1 213 ? -4.755 -10.320 -31.963 1.00 40.53 213 ILE A N 1
ATOM 1731 C CA . ILE A 1 213 ? -4.259 -9.327 -30.991 1.00 40.53 213 ILE A CA 1
ATOM 1732 C C . ILE A 1 213 ? -4.276 -9.905 -29.573 1.00 40.53 213 ILE A C 1
ATOM 1734 O O . ILE A 1 213 ? -3.310 -9.728 -28.843 1.00 40.53 213 ILE A O 1
ATOM 1738 N N . ALA A 1 214 ? -5.295 -10.695 -29.216 1.00 39.81 214 ALA A N 1
ATOM 1739 C CA . ALA A 1 214 ? -5.358 -11.378 -27.918 1.00 39.81 214 ALA A CA 1
ATOM 1740 C C . ALA A 1 214 ? -4.153 -12.309 -27.658 1.00 39.81 214 ALA A C 1
ATOM 1742 O O . ALA A 1 214 ? -3.737 -12.470 -26.517 1.00 39.81 214 ALA A O 1
ATOM 1743 N N . ARG A 1 215 ? -3.554 -12.880 -28.716 1.00 39.41 215 ARG A N 1
ATOM 1744 C CA . ARG A 1 215 ? -2.341 -13.718 -28.632 1.00 39.41 215 ARG A CA 1
ATOM 1745 C C . ARG A 1 215 ? -1.046 -12.923 -28.412 1.00 39.41 215 ARG A C 1
ATOM 1747 O O . ARG A 1 215 ? -0.062 -13.510 -27.986 1.00 39.41 215 ARG A O 1
ATOM 1754 N N . ASN A 1 216 ? -1.057 -11.619 -28.694 1.00 51.16 216 ASN A N 1
ATOM 1755 C CA . ASN A 1 216 ? 0.104 -10.723 -28.610 1.00 51.16 216 ASN A CA 1
ATOM 1756 C C . ASN A 1 216 ? -0.082 -9.618 -27.554 1.00 51.16 216 ASN A C 1
ATOM 1758 O O . ASN A 1 216 ? 0.730 -8.699 -27.473 1.00 51.16 216 ASN A O 1
ATOM 1762 N N . TYR A 1 217 ? -1.167 -9.667 -26.776 1.00 63.59 217 TYR A N 1
ATOM 1763 C CA . TYR A 1 217 ? -1.425 -8.704 -25.718 1.00 63.59 217 TYR A CA 1
ATOM 1764 C C . TYR A 1 217 ? -0.494 -8.981 -24.537 1.00 63.59 217 TYR A C 1
ATOM 1766 O O . TYR A 1 217 ? -0.559 -10.044 -23.921 1.00 63.59 217 TYR A O 1
ATOM 1774 N N . ILE A 1 218 ? 0.357 -8.009 -24.213 1.00 71.56 218 ILE A N 1
ATOM 1775 C CA . ILE A 1 218 ? 1.202 -8.038 -23.019 1.00 71.56 218 ILE A CA 1
ATOM 1776 C C . ILE A 1 218 ? 0.446 -7.295 -21.916 1.00 71.56 218 ILE A C 1
ATOM 1778 O O . ILE A 1 218 ? 0.280 -6.075 -22.037 1.00 71.56 218 ILE A O 1
ATOM 1782 N N . PRO A 1 219 ? 0.009 -7.972 -20.835 1.00 77.06 219 PRO A N 1
ATOM 1783 C CA . PRO A 1 219 ? -0.627 -7.295 -19.715 1.00 77.06 219 PRO A CA 1
ATOM 1784 C C . PRO A 1 219 ? 0.275 -6.186 -19.181 1.00 77.06 219 PRO A C 1
ATOM 1786 O O . PRO A 1 219 ? 1.478 -6.396 -19.008 1.00 77.06 219 PRO A O 1
ATOM 1789 N N . GLN A 1 220 ? -0.299 -5.020 -18.877 1.00 79.19 220 GLN A N 1
ATOM 1790 C CA . GLN A 1 220 ? 0.475 -3.865 -18.416 1.00 79.19 220 GLN A CA 1
ATOM 1791 C C . GLN A 1 220 ? 1.372 -4.202 -17.217 1.00 79.19 220 GLN A C 1
ATOM 1793 O O . GLN A 1 220 ? 2.514 -3.759 -17.170 1.00 79.19 220 GLN A O 1
ATOM 1798 N N . ALA A 1 221 ? 0.892 -5.024 -16.276 1.00 74.44 221 ALA A N 1
ATOM 1799 C CA . ALA A 1 221 ? 1.684 -5.456 -15.123 1.00 74.44 221 ALA A CA 1
ATOM 1800 C C . ALA A 1 221 ? 2.977 -6.184 -15.537 1.00 74.44 221 ALA A C 1
ATOM 1802 O O . ALA A 1 221 ? 4.050 -5.843 -15.046 1.00 74.44 221 ALA A O 1
ATOM 1803 N N . ILE A 1 222 ? 2.877 -7.130 -16.479 1.00 81.94 222 ILE A N 1
ATOM 1804 C CA . ILE A 1 222 ? 4.006 -7.912 -17.005 1.00 81.94 222 ILE A CA 1
ATOM 1805 C C . ILE A 1 222 ? 4.951 -7.027 -17.817 1.00 81.94 222 ILE A C 1
ATOM 1807 O O . ILE A 1 222 ? 6.167 -7.116 -17.675 1.00 81.94 222 ILE A O 1
ATOM 1811 N N . GLY A 1 223 ? 4.405 -6.144 -18.653 1.00 84.31 223 GLY A N 1
ATOM 1812 C CA . GLY A 1 223 ? 5.214 -5.218 -19.438 1.00 84.31 223 GLY A CA 1
ATOM 1813 C C . GLY A 1 223 ? 6.009 -4.249 -18.560 1.00 84.31 223 GLY A C 1
ATOM 1814 O O . GLY A 1 223 ? 7.209 -4.072 -18.765 1.00 84.31 223 GLY A O 1
ATOM 1815 N N . LEU A 1 224 ? 5.377 -3.684 -17.527 1.00 81.75 224 LEU A N 1
ATOM 1816 C CA . LEU A 1 224 ? 6.061 -2.837 -16.549 1.00 81.75 224 LEU A CA 1
ATOM 1817 C C . LEU A 1 224 ? 7.112 -3.611 -15.742 1.00 81.75 224 LEU A C 1
ATOM 1819 O O . LEU A 1 224 ? 8.176 -3.060 -15.476 1.00 81.75 224 LEU A O 1
ATOM 1823 N N . GLU A 1 225 ? 6.852 -4.873 -15.390 1.00 83.12 225 GLU A N 1
ATOM 1824 C CA . GLU A 1 225 ? 7.827 -5.740 -14.713 1.00 83.12 225 GLU A CA 1
ATOM 1825 C C . GLU A 1 225 ? 9.052 -6.028 -15.596 1.00 83.12 225 GLU A C 1
ATOM 1827 O O . GLU A 1 225 ? 10.189 -6.008 -15.119 1.00 83.12 225 GLU A O 1
ATOM 1832 N N . ALA A 1 226 ? 8.844 -6.251 -16.895 1.00 87.62 226 ALA A N 1
ATOM 1833 C CA . ALA A 1 226 ? 9.928 -6.479 -17.841 1.00 87.62 226 ALA A CA 1
ATOM 1834 C C . ALA A 1 226 ? 10.786 -5.225 -18.056 1.00 87.62 226 ALA A C 1
ATOM 1836 O O . ALA A 1 226 ? 12.012 -5.319 -18.020 1.00 87.62 226 ALA A O 1
ATOM 1837 N N . VAL A 1 227 ? 10.162 -4.050 -18.195 1.00 87.69 227 VAL A N 1
ATOM 1838 C CA . VAL A 1 227 ? 10.875 -2.759 -18.252 1.00 87.69 227 VAL A CA 1
ATOM 1839 C C . VAL A 1 227 ? 11.698 -2.552 -16.986 1.00 87.69 227 VAL A C 1
ATOM 1841 O O . VAL A 1 227 ? 12.897 -2.316 -17.067 1.00 87.69 227 VAL A O 1
ATOM 1844 N N . ALA A 1 228 ? 11.075 -2.724 -15.820 1.00 86.00 228 ALA A N 1
ATOM 1845 C CA . ALA A 1 228 ? 11.725 -2.560 -14.527 1.00 86.00 228 ALA A CA 1
ATOM 1846 C C . ALA A 1 228 ? 12.919 -3.521 -14.351 1.00 86.00 228 ALA A C 1
ATOM 1848 O O . ALA A 1 228 ? 13.955 -3.142 -13.808 1.00 86.00 228 ALA A O 1
ATOM 1849 N N . TYR A 1 229 ? 12.795 -4.763 -14.833 1.00 90.06 229 TYR A N 1
ATOM 1850 C CA . TYR A 1 229 ? 13.884 -5.741 -14.833 1.00 90.06 229 TYR A CA 1
ATOM 1851 C C . TYR A 1 229 ? 15.032 -5.341 -15.773 1.00 90.06 229 TYR A C 1
ATOM 1853 O O . TYR A 1 229 ? 16.194 -5.456 -15.384 1.00 90.06 229 TYR A O 1
ATOM 1861 N N . CYS A 1 230 ? 14.714 -4.837 -16.968 1.00 90.31 230 CYS A N 1
ATOM 1862 C CA . CYS A 1 230 ? 15.700 -4.343 -17.927 1.00 90.31 230 CYS A CA 1
ATOM 1863 C C . CYS A 1 230 ? 16.464 -3.131 -17.372 1.00 90.31 230 CYS A C 1
ATOM 1865 O O . CYS A 1 230 ? 17.690 -3.138 -17.348 1.00 90.31 230 CYS A O 1
ATOM 1867 N N . GLU A 1 231 ? 15.749 -2.123 -16.861 1.00 88.44 231 GLU A N 1
ATOM 1868 C CA . GLU A 1 231 ? 16.323 -0.908 -16.258 1.00 88.44 231 GLU A CA 1
ATOM 1869 C C . GLU A 1 231 ? 17.246 -1.252 -15.081 1.00 88.44 231 GLU A C 1
ATOM 1871 O O . GLU A 1 231 ? 18.367 -0.748 -14.993 1.00 88.44 231 GLU A O 1
ATOM 1876 N N . LYS A 1 232 ? 16.818 -2.181 -14.216 1.00 89.50 232 LYS A N 1
ATOM 1877 C CA . LYS A 1 232 ? 17.649 -2.688 -13.119 1.00 89.50 232 LYS A CA 1
ATOM 1878 C C . LYS A 1 232 ? 18.952 -3.306 -13.624 1.00 89.50 232 LYS A C 1
ATOM 1880 O O . LYS A 1 232 ? 19.993 -3.097 -13.015 1.00 89.50 232 LYS A O 1
ATOM 1885 N N . MET A 1 233 ? 18.896 -4.099 -14.690 1.00 90.56 233 MET A N 1
ATOM 1886 C CA . MET A 1 233 ? 20.075 -4.785 -15.214 1.00 90.56 233 MET A CA 1
ATOM 1887 C C . MET A 1 233 ? 21.076 -3.801 -15.816 1.00 90.56 233 MET A C 1
ATOM 1889 O O . MET A 1 233 ? 22.263 -3.918 -15.538 1.00 90.56 233 MET A O 1
ATOM 1893 N N . VAL A 1 234 ? 20.600 -2.787 -16.543 1.00 89.38 234 VAL A N 1
ATOM 1894 C CA . VAL A 1 234 ? 21.456 -1.697 -17.038 1.00 89.38 234 VAL A CA 1
ATOM 1895 C C . VAL A 1 234 ? 22.208 -1.029 -15.887 1.00 89.38 234 VAL A C 1
ATOM 1897 O O . VAL A 1 234 ? 23.407 -0.814 -15.995 1.00 89.38 234 VAL A O 1
ATOM 1900 N N . ALA A 1 235 ? 21.532 -0.762 -14.766 1.00 86.06 235 ALA A N 1
ATOM 1901 C CA . ALA A 1 235 ? 22.150 -0.145 -13.591 1.00 86.06 235 ALA A CA 1
ATOM 1902 C C . ALA A 1 235 ? 23.169 -1.049 -12.862 1.00 86.06 235 ALA A C 1
ATOM 1904 O O . ALA A 1 235 ? 23.882 -0.582 -11.980 1.00 86.06 235 ALA A O 1
ATOM 1905 N N . GLN A 1 236 ? 23.209 -2.348 -13.169 1.00 86.75 236 GLN A N 1
ATOM 1906 C CA . GLN A 1 236 ? 24.050 -3.334 -12.479 1.00 86.75 236 GLN A CA 1
ATOM 1907 C C . GLN A 1 236 ? 25.203 -3.864 -13.335 1.00 86.75 236 GLN A C 1
ATOM 1909 O O . GLN A 1 236 ? 26.106 -4.507 -12.802 1.00 86.75 236 GLN A O 1
ATOM 1914 N N . VAL A 1 237 ? 25.159 -3.644 -14.647 1.00 83.50 237 VAL A N 1
ATOM 1915 C CA . VAL A 1 237 ? 26.142 -4.167 -15.593 1.00 83.50 237 VAL A CA 1
ATOM 1916 C C . VAL A 1 237 ? 27.147 -3.072 -15.927 1.00 83.50 237 VAL A C 1
ATOM 1918 O O . VAL A 1 237 ? 26.789 -2.023 -16.459 1.00 83.50 237 VAL A O 1
ATOM 1921 N N . ASP A 1 238 ? 28.423 -3.331 -15.641 1.00 83.81 238 ASP A N 1
ATOM 1922 C CA . ASP A 1 238 ? 29.500 -2.375 -15.903 1.00 83.81 238 ASP A CA 1
ATOM 1923 C C . ASP A 1 238 ? 29.980 -2.449 -17.361 1.00 83.81 238 ASP A C 1
ATOM 1925 O O . ASP A 1 238 ? 31.035 -2.992 -17.684 1.00 83.81 238 ASP A O 1
ATOM 1929 N N . LEU A 1 239 ? 29.135 -1.948 -18.260 1.00 88.56 239 LEU A N 1
ATOM 1930 C CA . LEU A 1 239 ? 29.419 -1.770 -19.683 1.00 88.56 239 LEU A CA 1
ATOM 1931 C C . LEU A 1 239 ? 29.178 -0.309 -20.086 1.00 88.56 239 LEU A C 1
ATOM 1933 O O . LEU A 1 239 ? 28.620 0.487 -19.317 1.00 88.56 239 LEU A O 1
ATOM 1937 N N . ASP A 1 240 ? 29.583 0.050 -21.308 1.00 90.44 240 ASP A N 1
ATOM 1938 C CA . ASP A 1 240 ? 29.117 1.293 -21.917 1.00 90.44 240 ASP A CA 1
ATOM 1939 C C . ASP A 1 240 ? 27.589 1.276 -22.050 1.00 90.44 240 ASP A C 1
ATOM 1941 O O . ASP A 1 240 ? 26.950 0.221 -22.088 1.00 90.44 240 ASP A O 1
ATOM 1945 N N . LEU A 1 241 ? 26.993 2.467 -22.096 1.00 87.50 241 LEU A N 1
ATOM 1946 C CA . LEU A 1 241 ? 25.553 2.605 -21.941 1.00 87.50 241 LEU A CA 1
ATOM 1947 C C . LEU A 1 241 ? 24.769 1.850 -23.019 1.00 87.50 241 LEU A C 1
ATOM 1949 O O . LEU A 1 241 ? 23.735 1.268 -22.705 1.00 87.50 241 LEU A O 1
ATOM 1953 N N . GLN A 1 242 ? 25.248 1.826 -24.263 1.00 90.12 242 GLN A N 1
ATOM 1954 C CA . GLN A 1 242 ? 24.548 1.129 -25.334 1.00 90.12 242 GLN A CA 1
ATOM 1955 C C . GLN A 1 242 ? 24.646 -0.388 -25.151 1.00 90.12 242 GLN A C 1
ATOM 1957 O O . GLN A 1 242 ? 23.612 -1.053 -25.102 1.00 90.12 242 GLN A O 1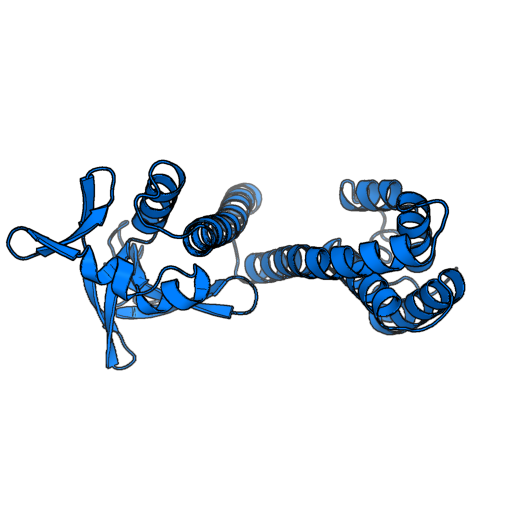
ATOM 1962 N N . SER A 1 243 ? 25.854 -0.916 -24.943 1.00 90.19 243 SER A N 1
ATOM 1963 C CA . SER A 1 243 ? 26.064 -2.352 -24.721 1.00 90.19 243 SER A CA 1
ATOM 1964 C C . SER A 1 243 ? 25.327 -2.869 -23.480 1.00 90.19 243 SER A C 1
ATOM 1966 O O . SER A 1 243 ? 24.778 -3.971 -23.498 1.00 90.19 243 SER A O 1
ATOM 1968 N N . ALA A 1 244 ? 25.257 -2.065 -22.412 1.00 91.19 244 ALA A N 1
ATOM 1969 C CA . ALA A 1 244 ? 24.487 -2.385 -21.211 1.00 91.19 244 ALA A CA 1
ATOM 1970 C C . ALA A 1 244 ? 22.987 -2.526 -21.515 1.00 91.19 244 ALA A C 1
ATOM 1972 O O . ALA A 1 244 ? 22.349 -3.473 -21.051 1.00 91.19 244 ALA A O 1
ATOM 1973 N N . HIS A 1 245 ? 22.418 -1.610 -22.309 1.00 91.81 245 HIS A N 1
ATOM 1974 C CA . HIS A 1 245 ? 21.018 -1.686 -22.728 1.00 91.81 245 HIS A CA 1
ATOM 1975 C C . HIS A 1 245 ? 20.763 -2.875 -23.658 1.00 91.81 245 HIS A C 1
ATOM 1977 O O . HIS A 1 245 ? 19.786 -3.591 -23.446 1.00 91.81 245 HIS A O 1
ATOM 1983 N N . ASP A 1 246 ? 21.634 -3.122 -24.636 1.00 93.50 246 ASP A N 1
ATOM 1984 C CA . ASP A 1 246 ? 21.494 -4.238 -25.577 1.00 93.50 246 ASP A CA 1
ATOM 1985 C C . ASP A 1 246 ? 21.474 -5.590 -24.852 1.00 93.50 246 ASP A C 1
ATOM 1987 O O . ASP A 1 246 ? 20.572 -6.412 -25.063 1.00 93.50 246 ASP A O 1
ATOM 1991 N N . GLU A 1 247 ? 22.412 -5.801 -23.928 1.00 93.69 247 GLU A N 1
ATOM 1992 C CA . GLU A 1 247 ? 22.488 -7.038 -23.153 1.00 93.69 247 GLU A CA 1
ATOM 1993 C C . GLU A 1 247 ? 21.309 -7.178 -22.179 1.00 93.69 247 GLU A C 1
ATOM 1995 O O . GLU A 1 247 ? 20.701 -8.251 -22.077 1.00 93.69 247 GLU A O 1
ATOM 2000 N N . ALA A 1 248 ? 20.912 -6.083 -21.521 1.00 93.31 248 ALA A N 1
ATOM 2001 C CA . ALA A 1 248 ? 19.751 -6.073 -20.639 1.00 93.31 248 ALA A CA 1
ATOM 2002 C C . ALA A 1 248 ? 18.449 -6.401 -21.383 1.00 93.31 248 ALA A C 1
ATOM 2004 O O . ALA A 1 248 ? 17.637 -7.195 -20.895 1.00 93.31 248 ALA A O 1
ATOM 2005 N N . ILE A 1 249 ? 18.257 -5.851 -22.583 1.00 93.62 249 ILE A N 1
ATOM 2006 C CA . ILE A 1 249 ? 17.105 -6.129 -23.448 1.00 93.62 249 ILE A CA 1
ATOM 2007 C C . ILE A 1 249 ? 17.109 -7.601 -23.859 1.00 93.62 249 ILE A C 1
ATOM 2009 O O . ILE A 1 249 ? 16.084 -8.278 -23.732 1.00 93.62 249 ILE A O 1
ATOM 2013 N N . ARG A 1 250 ? 18.259 -8.128 -24.296 1.00 93.50 250 ARG A N 1
ATOM 2014 C CA . ARG A 1 250 ? 18.410 -9.531 -24.702 1.00 93.50 250 ARG A CA 1
ATOM 2015 C C . ARG A 1 250 ? 18.029 -10.488 -23.571 1.00 93.50 250 ARG A C 1
ATOM 2017 O O . ARG A 1 250 ? 17.189 -11.370 -23.765 1.00 93.50 250 ARG A O 1
ATOM 2024 N N . LEU A 1 251 ? 18.595 -10.296 -22.381 1.00 92.44 251 LEU A N 1
ATOM 2025 C CA . LEU A 1 251 ? 18.327 -11.135 -21.210 1.00 92.44 251 LEU A CA 1
ATOM 2026 C C . LEU A 1 251 ? 16.883 -10.995 -20.712 1.00 92.44 251 LEU A C 1
ATOM 2028 O O . LEU A 1 251 ? 16.249 -11.991 -20.353 1.00 92.44 251 LEU A O 1
ATOM 2032 N N . THR A 1 252 ? 16.321 -9.786 -20.755 1.00 91.94 252 THR A N 1
ATOM 2033 C CA . THR A 1 252 ? 14.909 -9.550 -20.423 1.00 91.94 252 THR A CA 1
ATOM 2034 C C . THR A 1 252 ? 13.987 -10.299 -21.384 1.00 91.94 252 THR A C 1
ATOM 2036 O O . THR A 1 252 ? 13.071 -10.989 -20.938 1.00 91.94 252 THR A O 1
ATOM 2039 N N . ARG A 1 253 ? 14.247 -10.254 -22.696 1.00 89.12 253 ARG A N 1
ATOM 2040 C CA . ARG A 1 253 ? 13.452 -11.000 -23.686 1.00 89.12 253 ARG A CA 1
ATOM 2041 C C . ARG A 1 253 ? 13.508 -12.507 -23.466 1.00 89.12 253 ARG A C 1
ATOM 2043 O O . ARG A 1 253 ? 12.485 -13.162 -23.627 1.00 89.12 253 ARG A O 1
ATOM 2050 N N . ILE A 1 254 ? 14.655 -13.046 -23.051 1.00 89.31 254 ILE A N 1
ATOM 2051 C CA . ILE A 1 254 ? 14.783 -14.465 -22.687 1.00 89.31 254 ILE A CA 1
ATOM 2052 C C . ILE A 1 254 ? 13.922 -14.782 -21.458 1.00 89.31 254 ILE A C 1
ATOM 2054 O O . ILE A 1 254 ? 13.127 -15.721 -21.485 1.00 89.31 254 ILE A O 1
ATOM 2058 N N . LYS A 1 255 ? 14.025 -13.980 -20.391 1.00 89.38 255 LYS A N 1
ATOM 2059 C CA . LYS A 1 255 ? 13.279 -14.203 -19.142 1.00 89.38 255 LYS A CA 1
ATOM 2060 C C . LYS A 1 255 ? 11.760 -14.137 -19.337 1.00 89.38 255 LYS A C 1
ATOM 2062 O O . LYS A 1 255 ? 11.030 -14.948 -18.766 1.00 89.38 255 LYS A O 1
ATOM 2067 N N . TYR A 1 256 ? 11.284 -13.185 -20.136 1.00 87.62 256 TYR A N 1
ATOM 2068 C CA . TYR A 1 256 ? 9.857 -12.958 -20.384 1.00 87.62 256 TYR A CA 1
ATOM 2069 C C . TYR A 1 256 ? 9.371 -13.569 -21.707 1.00 87.62 256 TYR A C 1
ATOM 2071 O O . TYR A 1 256 ? 8.277 -13.242 -22.160 1.00 87.62 256 TYR A O 1
ATOM 2079 N N . ALA A 1 257 ? 10.126 -14.502 -22.301 1.00 84.81 257 ALA A N 1
ATOM 2080 C CA . ALA A 1 257 ? 9.836 -15.070 -23.621 1.00 84.81 257 ALA A CA 1
ATOM 2081 C C . ALA A 1 257 ? 8.424 -15.665 -23.746 1.00 84.81 257 ALA A C 1
ATOM 2083 O O . ALA A 1 257 ? 7.815 -15.592 -24.803 1.00 84.81 257 ALA A O 1
ATOM 2084 N N . LYS A 1 258 ? 7.867 -16.210 -22.656 1.00 80.25 258 LYS A N 1
ATOM 2085 C CA . LYS A 1 258 ? 6.494 -16.747 -22.627 1.00 80.25 258 LYS A CA 1
ATOM 2086 C C . LYS A 1 258 ? 5.394 -15.687 -22.795 1.00 80.25 258 LYS A C 1
ATOM 2088 O O . LYS A 1 258 ? 4.255 -16.047 -23.069 1.00 80.25 258 LYS A O 1
ATOM 2093 N N . TYR A 1 259 ? 5.715 -14.413 -22.575 1.00 77.81 259 TYR A N 1
ATOM 2094 C CA . TYR A 1 259 ? 4.781 -13.287 -22.655 1.00 77.81 259 TYR A CA 1
ATOM 2095 C C . TYR A 1 259 ? 5.027 -12.404 -23.870 1.00 77.81 259 TYR A C 1
ATOM 2097 O O . TYR A 1 259 ? 4.144 -11.648 -24.265 1.00 77.81 259 TYR A O 1
ATOM 2105 N N . PHE A 1 260 ? 6.224 -12.469 -24.445 1.00 78.62 260 PHE A N 1
ATOM 2106 C CA . PHE A 1 260 ? 6.551 -11.728 -25.648 1.00 78.62 260 PHE A CA 1
ATOM 2107 C C . PHE A 1 260 ? 6.255 -12.594 -26.865 1.00 78.62 260 PHE A C 1
ATOM 2109 O O . PHE A 1 260 ? 6.623 -13.769 -26.878 1.00 78.62 260 PHE A O 1
ATOM 2116 N N . PRO A 1 261 ? 5.596 -12.051 -27.900 1.00 62.72 261 PRO A N 1
ATOM 2117 C CA . PRO A 1 261 ? 5.464 -12.780 -29.146 1.00 62.72 261 PRO A CA 1
ATOM 2118 C C . PRO A 1 261 ? 6.859 -13.176 -29.647 1.00 62.72 261 PRO A C 1
ATOM 2120 O O . PRO A 1 261 ? 7.771 -12.344 -29.695 1.00 62.72 261 PRO A O 1
ATOM 2123 N N . ALA A 1 262 ? 7.029 -14.459 -29.986 1.00 53.78 262 ALA A N 1
ATOM 2124 C CA . ALA A 1 262 ? 8.233 -14.938 -30.655 1.00 53.78 262 ALA A CA 1
ATOM 2125 C C . ALA A 1 262 ? 8.479 -14.057 -31.890 1.00 53.78 262 ALA A C 1
ATOM 2127 O O . ALA A 1 262 ? 7.527 -13.701 -32.585 1.00 53.78 262 ALA A O 1
ATOM 2128 N N . GLY A 1 263 ? 9.735 -13.641 -32.068 1.00 50.25 263 GLY A N 1
ATOM 2129 C CA . GLY A 1 263 ? 10.121 -12.474 -32.859 1.00 50.25 263 GLY A CA 1
ATOM 2130 C C . GLY A 1 263 ? 9.450 -12.350 -34.229 1.00 50.25 263 GLY A C 1
ATOM 2131 O O . GLY A 1 263 ? 9.194 -13.340 -34.913 1.00 50.25 263 GLY A O 1
ATOM 2132 N N . ARG A 1 264 ? 9.211 -11.097 -34.625 1.00 37.25 264 ARG A N 1
ATOM 2133 C CA . ARG A 1 264 ? 9.375 -10.721 -36.030 1.00 37.25 264 ARG A CA 1
ATOM 2134 C C . ARG A 1 264 ? 10.856 -10.535 -36.308 1.00 37.25 264 ARG A C 1
ATOM 2136 O O . ARG A 1 264 ? 11.537 -10.033 -35.382 1.00 37.25 264 ARG A O 1
#

Radius of gyration: 23.38 Å; chains: 1; bounding box: 55×38×68 Å

Secondary structure (DSSP, 8-state):
-PPP-TT-EEEEEETTEEEEEEEEETTBTBTT--EEEEEHHHHHHHH---HHHHHTTEEEETTEEEEEPTTS-EEEEEEEE-TTS-EEEEEEHHHHHHHHHHHHH--TT--HHHHHHHHHHHHHHHHHHHHHHHHHHHHS---HHHHHHHHHHHHHHHHHHHHHHHHHHHHHHH-TT--HHHHHHHHHHHHHSS-HHHHHHHHHS--TT-TTTTTT---HHHHHHHHHHHHHHHTTS-S-HHHHHHHHHHHHHHHTTTTSPPP-

pLDDT: mean 84.99, std 12.26, range [36.5, 97.44]

Sequence (264 aa):
MAQFRVGQLIPLKFKNRELRAIVIDPHGLGQDKPTIGLGFRGMDRHTNVPVNTLSQRVIQIGQDNYLKLPSGSTFRVFQIPGEDGNEYQAIEASDWVDLARDWAKEPGKLRKGARDGLIDFLAWFAAEGIYAQAYTFLKRTYTREDDEVLRQWLMSRETGKAYRVDWSWEVKGKDPQGRYGYWTNYVYRGLFGMDAAEMKAFWENPVHGSGRIARNYIPQAIGLEAVAYCEKMVAQVDLDLQSAHDEAIRLTRIKYAKYFPAGR